Protein AF-A0A2T7P4Q5-F1 (afdb_monomer_lite)

InterPro domains:
  IPR000754 Small ribosomal subunit protein uS9 [PF00380] (289-338)
  IPR014721 Small ribosomal subunit protein uS5 domain 2-type fold, subgroup [G3DSA:3.30.230.10] (280-344)
  IPR020568 Ribosomal protein uS5 domain 2-type superfamily [SSF54211] (289-338)

Secondary structure (DSSP, 8-state):
---------EEEEEETTEEEEEEEEE--------------------PPP-PPPP-------------S-----HHHHHHHHHHHHHHHHHHHHHHHHHHHHHHHHHHTT--TT-TTHHHHHHHHHHHHS----SSGGGS-----HHHHSPP-PPPSB-TT--BSSGGGGGS-HHHHHHHHHHHHHHHHHHHHHHHHHHHT-HHHHHT-----TTEEEPPHHHHHHHHTS---HHHHHHHHHHHHHHHHSTTGGGGHHHHHHTEEE----------PPPEE-TTS-EE--SGGGGTHHHHHHT-TTTSEEEEEEESS-HHHHHHHHHHHHHHHHGGGS-HHHH--

Radius of gyration: 32.08 Å; chains: 1; bounding box: 74×68×82 Å

Structure (mmCIF, N/CA/C/O backbone):
data_AF-A0A2T7P4Q5-F1
#
_entry.id   AF-A0A2T7P4Q5-F1
#
loop_
_atom_site.group_PDB
_atom_site.id
_atom_site.type_symbol
_atom_site.label_atom_id
_atom_site.label_alt_id
_atom_site.label_comp_id
_atom_site.label_asym_id
_atom_site.label_entity_id
_atom_site.label_seq_id
_atom_site.pdbx_PDB_ins_code
_atom_site.Cartn_x
_atom_site.Cartn_y
_atom_site.Cartn_z
_atom_site.occupancy
_atom_site.B_iso_or_equiv
_atom_site.auth_seq_id
_atom_site.auth_comp_id
_atom_site.auth_asym_id
_atom_site.auth_atom_id
_atom_site.pdbx_PDB_model_num
ATOM 1 N N . MET A 1 1 ? -2.979 -17.671 -21.899 1.00 39.06 1 MET A N 1
ATOM 2 C CA . MET A 1 1 ? -4.191 -17.510 -21.064 1.00 39.06 1 MET A CA 1
ATOM 3 C C . MET A 1 1 ? -4.359 -16.036 -20.696 1.00 39.06 1 MET A C 1
ATOM 5 O O . MET A 1 1 ? -3.891 -15.598 -19.660 1.00 39.06 1 MET A O 1
ATOM 9 N N . ARG A 1 2 ? -4.957 -15.267 -21.609 1.00 23.16 2 ARG A N 1
ATOM 10 C CA . ARG A 1 2 ? -5.771 -14.050 -21.429 1.00 23.16 2 ARG A CA 1
ATOM 11 C C . ARG A 1 2 ? -6.422 -13.822 -22.795 1.00 23.16 2 ARG A C 1
ATOM 13 O O . ARG A 1 2 ? -5.751 -13.953 -23.814 1.00 23.16 2 ARG A O 1
ATOM 20 N N . ARG A 1 3 ? -7.739 -13.613 -22.807 1.00 27.27 3 ARG A N 1
ATOM 21 C CA . ARG A 1 3 ? -8.567 -13.526 -24.016 1.00 27.27 3 ARG A CA 1
ATOM 22 C C . ARG A 1 3 ? -8.172 -12.285 -24.821 1.00 27.27 3 ARG A C 1
ATOM 24 O O . ARG A 1 3 ? -8.238 -11.170 -24.302 1.00 27.27 3 ARG A O 1
ATOM 31 N N . GLY A 1 4 ? -7.744 -12.490 -26.064 1.00 25.27 4 GLY A N 1
ATOM 32 C CA . GLY A 1 4 ? -7.688 -11.459 -27.093 1.00 25.27 4 GLY A CA 1
ATOM 33 C C . GLY A 1 4 ? -9.111 -11.052 -27.464 1.00 25.27 4 GLY A C 1
ATOM 34 O O . GLY A 1 4 ? -9.888 -11.909 -27.861 1.00 25.27 4 GLY A O 1
ATOM 35 N N . ASP A 1 5 ? -9.475 -9.784 -27.295 1.00 32.94 5 ASP A N 1
ATOM 36 C CA . ASP A 1 5 ? -10.618 -9.208 -27.981 1.00 32.94 5 ASP A CA 1
ATOM 37 C C . ASP A 1 5 ? -10.183 -9.183 -29.433 1.00 32.94 5 ASP A C 1
ATOM 39 O O . ASP A 1 5 ? -9.243 -8.469 -29.782 1.00 32.94 5 ASP A O 1
ATOM 43 N N . GLY A 1 6 ? -10.792 -10.044 -30.245 1.00 33.34 6 GLY A N 1
ATOM 44 C CA . GLY A 1 6 ? -10.726 -9.874 -31.683 1.00 33.34 6 GLY A CA 1
ATOM 45 C C . GLY A 1 6 ? -11.261 -8.482 -31.975 1.00 33.34 6 GLY A C 1
ATOM 46 O O . GLY A 1 6 ? -12.405 -8.182 -31.623 1.00 33.34 6 GLY A O 1
ATOM 47 N N . ASN A 1 7 ? -10.415 -7.626 -32.542 1.00 34.47 7 ASN A N 1
ATOM 48 C CA . ASN A 1 7 ? -10.853 -6.361 -33.104 1.00 34.47 7 ASN A CA 1
ATOM 49 C C . ASN A 1 7 ? -11.789 -6.689 -34.271 1.00 34.47 7 ASN A C 1
ATOM 51 O O . ASN A 1 7 ? -11.351 -6.918 -35.394 1.00 34.47 7 ASN A O 1
ATOM 55 N N . SER A 1 8 ? -13.084 -6.751 -33.975 1.00 40.69 8 SER A N 1
ATOM 56 C CA . SER A 1 8 ? -14.154 -6.642 -34.954 1.00 40.69 8 SER A CA 1
ATOM 57 C C . SER A 1 8 ? -14.299 -5.159 -35.269 1.00 40.69 8 SER A C 1
ATOM 59 O O . SER A 1 8 ? -14.919 -4.412 -34.510 1.00 40.69 8 SER A O 1
ATOM 61 N N . VAL A 1 9 ? -13.676 -4.708 -36.351 1.00 36.12 9 VAL A N 1
ATOM 62 C CA . VAL A 1 9 ? -13.899 -3.353 -36.853 1.00 36.12 9 VAL A CA 1
ATOM 63 C C . VAL A 1 9 ? -15.216 -3.386 -37.625 1.00 36.12 9 VAL A C 1
ATOM 65 O O . VAL A 1 9 ? -15.279 -3.928 -38.723 1.00 36.12 9 VAL A O 1
ATOM 68 N N . CYS A 1 10 ? -16.281 -2.864 -37.016 1.00 36.47 10 CYS A N 1
ATOM 69 C CA . CYS A 1 10 ? -17.564 -2.645 -37.685 1.00 36.47 10 CYS A CA 1
ATOM 70 C C . CYS A 1 10 ? -17.619 -1.169 -38.080 1.00 36.47 10 CYS A C 1
ATOM 72 O O . CYS A 1 10 ? -17.560 -0.298 -37.211 1.00 36.47 10 CYS A O 1
ATOM 74 N N . THR A 1 11 ? -17.684 -0.877 -39.378 1.00 38.06 11 THR A N 1
ATOM 75 C CA . THR A 1 11 ? -17.845 0.498 -39.874 1.00 38.06 11 THR A CA 1
ATOM 76 C C . THR A 1 11 ? -19.241 0.679 -40.445 1.00 38.06 11 THR A C 1
ATOM 78 O O . THR A 1 11 ? -19.827 -0.241 -41.009 1.00 38.06 11 THR A O 1
ATOM 81 N N . ARG A 1 12 ? -19.790 1.879 -40.252 1.00 36.91 12 ARG A N 1
ATOM 82 C CA . ARG A 1 12 ? -21.095 2.282 -40.767 1.00 36.91 12 ARG A CA 1
ATOM 83 C C . ARG A 1 12 ? -20.896 2.826 -42.181 1.00 36.91 12 ARG A C 1
ATOM 85 O O . ARG A 1 12 ? -20.337 3.911 -42.318 1.00 36.91 12 ARG A O 1
ATOM 92 N N . SER A 1 13 ? -21.354 2.109 -43.204 1.00 32.75 13 SER A N 1
ATOM 93 C CA . SER A 1 13 ? -21.530 2.703 -44.533 1.00 32.75 13 SER A CA 1
ATOM 94 C C . SER A 1 13 ? -22.962 3.220 -44.645 1.00 32.75 13 SER A C 1
ATOM 96 O O . SER A 1 13 ? -23.909 2.481 -44.379 1.00 32.75 13 SER A O 1
ATOM 98 N N . VAL A 1 14 ? -23.122 4.506 -44.960 1.00 37.22 14 VAL A N 1
ATOM 99 C CA . VAL A 1 14 ? -24.430 5.134 -45.182 1.00 37.22 14 VAL A CA 1
ATOM 100 C C . VAL A 1 14 ? -24.505 5.516 -46.651 1.00 37.22 14 VAL A C 1
ATOM 102 O O . VAL A 1 14 ? -24.151 6.633 -47.010 1.00 37.22 14 VAL A O 1
ATOM 105 N N . ASP A 1 15 ? -24.970 4.588 -47.482 1.00 28.56 15 ASP A N 1
ATOM 106 C CA . ASP A 1 15 ? -25.472 4.919 -48.813 1.00 28.56 15 ASP A CA 1
ATOM 107 C C . ASP A 1 15 ? -27.004 4.945 -48.787 1.00 28.56 15 ASP A C 1
ATOM 109 O O . ASP A 1 15 ? -27.664 4.227 -48.032 1.00 28.56 15 ASP A O 1
ATOM 113 N N . ALA A 1 16 ? -27.561 5.882 -49.549 1.00 37.19 16 ALA A N 1
ATOM 114 C CA . ALA A 1 16 ? -28.919 6.387 -49.413 1.00 37.19 16 ALA A CA 1
ATOM 115 C C . ALA A 1 16 ? -29.996 5.284 -49.322 1.00 37.19 16 ALA A C 1
ATOM 117 O O . ALA A 1 16 ? -30.274 4.570 -50.282 1.00 37.19 16 ALA A O 1
ATOM 118 N N . GLY A 1 17 ? -30.663 5.220 -48.164 1.00 39.25 17 GLY A N 1
ATOM 119 C CA . GLY A 1 17 ? -31.951 4.544 -47.983 1.00 39.25 17 GLY A CA 1
ATOM 120 C C . GLY A 1 17 ? -31.940 3.177 -47.292 1.00 39.25 17 GLY A C 1
ATOM 121 O O . GLY A 1 17 ? -33.024 2.703 -46.963 1.00 39.25 17 GLY A O 1
ATOM 122 N N . LYS A 1 18 ? -30.782 2.556 -47.019 1.00 39.09 18 LYS A N 1
ATOM 123 C CA . LYS A 1 18 ? -30.692 1.287 -46.262 1.00 39.09 18 LYS A CA 1
ATOM 124 C C . LYS A 1 18 ? -29.441 1.248 -45.379 1.00 39.09 18 LYS A C 1
ATOM 126 O O . LYS A 1 18 ? -28.357 1.605 -45.824 1.00 39.09 18 LYS A O 1
ATOM 131 N N . GLN A 1 19 ? -29.593 0.849 -44.114 1.00 39.88 19 GLN A N 1
ATOM 132 C CA . GLN A 1 19 ? -28.484 0.756 -43.156 1.00 39.88 19 GLN A CA 1
ATOM 133 C C . GLN A 1 19 ? -27.855 -0.644 -43.247 1.00 39.88 19 GLN A C 1
ATOM 135 O O . GLN A 1 19 ? -28.456 -1.612 -42.794 1.00 39.88 19 GLN A O 1
ATOM 140 N N . GLY A 1 20 ? -26.671 -0.757 -43.855 1.00 37.97 20 GLY A N 1
ATOM 141 C CA . GLY A 1 20 ? -25.937 -2.024 -43.969 1.00 37.97 20 GLY A CA 1
ATOM 142 C C . GLY A 1 20 ? -24.960 -2.249 -42.810 1.00 37.97 20 GLY A C 1
ATOM 143 O O . GLY A 1 20 ? -24.287 -1.312 -42.369 1.00 37.97 20 GLY A O 1
ATOM 144 N N . LEU A 1 21 ? -24.863 -3.492 -42.331 1.00 46.09 21 LEU A N 1
ATOM 145 C CA . LEU A 1 21 ? -23.903 -3.939 -41.319 1.00 46.09 21 LEU A CA 1
ATOM 146 C C . LEU A 1 21 ? -22.820 -4.801 -41.980 1.00 46.09 21 LEU A C 1
ATOM 148 O O . LEU A 1 21 ? -23.082 -5.928 -42.391 1.00 46.09 21 LEU A O 1
ATOM 152 N N . VAL A 1 22 ? -21.592 -4.280 -42.049 1.00 45.53 22 VAL A N 1
ATOM 153 C CA . VAL A 1 22 ? -20.424 -5.023 -42.547 1.00 45.53 22 VAL A CA 1
ATOM 154 C C . VAL A 1 22 ? -19.532 -5.399 -41.365 1.00 45.53 22 VAL A C 1
ATOM 156 O O . VAL A 1 22 ? -18.970 -4.534 -40.686 1.00 45.53 22 VAL A O 1
ATOM 159 N N . CYS A 1 23 ? -19.392 -6.700 -41.118 1.00 42.91 23 CYS A N 1
ATOM 160 C CA . CYS A 1 23 ? -18.597 -7.260 -40.031 1.00 42.91 23 CYS A CA 1
ATOM 161 C C . CYS A 1 23 ? -17.486 -8.159 -40.597 1.00 42.91 23 CYS A C 1
ATOM 163 O O . CYS A 1 23 ? -17.744 -9.247 -41.106 1.00 42.91 23 CYS A O 1
ATOM 165 N N . THR A 1 24 ? -16.223 -7.741 -40.471 1.00 41.88 24 THR A N 1
ATOM 166 C CA . THR A 1 24 ? -15.065 -8.598 -40.795 1.00 41.88 24 THR A CA 1
ATOM 167 C C . THR A 1 24 ? -14.519 -9.223 -39.514 1.00 41.88 24 THR A C 1
ATOM 169 O O . THR A 1 24 ? -14.162 -8.504 -38.577 1.00 41.88 24 THR A O 1
ATOM 172 N N . VAL A 1 25 ? -14.472 -10.558 -39.449 1.00 42.25 25 VAL A N 1
ATOM 173 C CA . VAL A 1 25 ? -14.049 -11.305 -38.255 1.00 42.25 25 VAL A CA 1
ATOM 174 C C . VAL A 1 25 ? -12.879 -12.233 -38.598 1.00 42.25 25 VAL A C 1
ATOM 176 O O . VAL A 1 25 ? -13.017 -13.228 -39.310 1.00 42.25 25 VAL A O 1
ATOM 179 N N . HIS A 1 26 ? -11.702 -11.928 -38.049 1.00 35.75 26 HIS A N 1
ATOM 180 C CA . HIS A 1 26 ? -10.520 -12.786 -38.145 1.00 35.75 26 HIS A CA 1
ATOM 181 C C . HIS A 1 26 ? -10.446 -13.721 -36.933 1.00 35.75 26 HIS A C 1
ATOM 183 O O . HIS A 1 26 ? -10.306 -13.254 -35.800 1.00 35.75 26 HIS A O 1
ATOM 189 N N . THR A 1 27 ? -10.515 -15.041 -37.147 1.00 33.72 27 THR A N 1
ATOM 190 C CA . THR A 1 27 ? -10.309 -16.016 -36.063 1.00 33.72 27 THR A CA 1
ATOM 191 C C . THR A 1 27 ? -8.839 -16.440 -36.023 1.00 33.72 27 THR A C 1
ATOM 193 O O . THR A 1 27 ? -8.389 -17.342 -36.721 1.00 33.72 27 THR A O 1
ATOM 196 N N . GLY A 1 28 ? -8.042 -15.712 -35.238 1.00 31.59 28 GLY A N 1
ATOM 197 C CA . GLY A 1 28 ? -6.618 -15.986 -35.054 1.00 31.59 28 GLY A CA 1
ATOM 198 C C . GLY A 1 28 ? -6.349 -16.911 -33.867 1.00 31.59 28 GLY A C 1
ATOM 199 O O . GLY A 1 28 ? -6.776 -16.642 -32.744 1.00 31.59 28 GLY A O 1
ATOM 200 N N . SER A 1 29 ? -5.581 -17.973 -34.100 1.00 30.20 29 SER A N 1
ATOM 201 C CA . SER A 1 29 ? -4.875 -18.728 -33.066 1.00 30.20 29 SER A CA 1
ATOM 202 C C . SER A 1 29 ? -3.455 -18.174 -32.913 1.00 30.20 29 SER A C 1
ATOM 204 O O . SER A 1 29 ? -2.610 -18.471 -33.750 1.00 30.20 29 SER A O 1
ATOM 206 N N . SER A 1 30 ? -3.200 -17.361 -31.883 1.00 26.41 30 SER A N 1
ATOM 207 C CA . SER A 1 30 ? -1.933 -17.244 -31.125 1.00 26.41 30 SER A CA 1
ATOM 208 C C . SER A 1 30 ? -1.883 -15.920 -30.342 1.00 26.41 30 SER A C 1
ATOM 210 O O . SER A 1 30 ? -2.605 -14.971 -30.628 1.00 26.41 30 SER A O 1
ATOM 212 N N . LEU A 1 31 ? -1.068 -15.936 -29.291 1.00 28.47 31 LEU A N 1
ATOM 213 C CA . LEU A 1 31 ? -0.923 -14.987 -28.192 1.00 28.47 31 LEU A CA 1
ATOM 214 C C . LEU A 1 31 ? -0.303 -13.641 -28.601 1.00 28.47 31 LEU A C 1
ATOM 216 O O . LEU A 1 31 ? 0.709 -13.622 -29.286 1.00 28.47 31 LEU A O 1
ATOM 220 N N . ASP A 1 32 ? -0.896 -12.547 -28.113 1.00 27.94 32 ASP A N 1
ATOM 221 C CA . ASP A 1 32 ? -0.285 -11.478 -27.297 1.00 27.94 32 ASP A CA 1
ATOM 222 C C . ASP A 1 32 ? -1.037 -10.148 -27.486 1.00 27.94 32 ASP A C 1
ATOM 224 O O . ASP A 1 32 ? -1.353 -9.723 -28.592 1.00 27.94 32 ASP A O 1
ATOM 228 N N . LYS A 1 33 ? -1.386 -9.509 -26.362 1.00 29.84 33 LYS A N 1
ATOM 229 C CA . LYS A 1 33 ? -2.128 -8.242 -26.280 1.00 29.84 33 LYS A CA 1
ATOM 230 C C . LYS A 1 33 ? -1.278 -7.199 -25.562 1.00 29.84 33 LYS A C 1
ATOM 232 O O . LYS A 1 33 ? -0.850 -7.443 -24.434 1.00 29.84 33 LYS A O 1
ATOM 237 N N . THR A 1 34 ? -1.230 -5.992 -26.112 1.00 26.92 34 THR A N 1
ATOM 238 C CA . THR A 1 34 ? -1.078 -4.743 -25.358 1.00 26.92 34 THR A CA 1
ATOM 239 C C . THR A 1 34 ? -2.157 -3.771 -25.844 1.00 26.92 34 THR A C 1
ATOM 241 O O . THR A 1 34 ? -2.177 -3.391 -27.006 1.00 26.92 34 THR A O 1
ATOM 244 N N . ASN A 1 35 ? -3.090 -3.407 -24.955 1.00 29.34 35 ASN A N 1
ATOM 245 C CA . ASN A 1 35 ? -4.021 -2.294 -25.155 1.00 29.34 35 ASN A CA 1
ATOM 246 C C . ASN A 1 35 ? -3.618 -1.170 -24.203 1.00 29.34 35 ASN A C 1
ATOM 248 O O . ASN A 1 35 ? -3.410 -1.399 -23.009 1.00 29.34 35 ASN A O 1
ATOM 252 N N . SER A 1 36 ? -3.533 0.034 -24.753 1.00 26.27 36 SER A N 1
ATOM 253 C CA . SER A 1 36 ? -3.353 1.288 -24.041 1.00 26.27 36 SER A CA 1
ATOM 254 C C . SER A 1 36 ? -4.448 2.246 -24.487 1.00 26.27 36 SER A C 1
ATOM 256 O O . SER A 1 36 ? -4.374 2.723 -25.608 1.00 26.27 36 SER A O 1
ATOM 258 N N . ASP A 1 37 ? -5.378 2.568 -23.595 1.00 27.94 37 ASP A N 1
ATOM 259 C CA . ASP A 1 37 ? -6.187 3.791 -23.635 1.00 27.94 37 ASP A CA 1
ATOM 260 C C . ASP A 1 37 ? -6.195 4.315 -22.187 1.00 27.94 37 ASP A C 1
ATOM 262 O O . ASP A 1 37 ? -6.426 3.560 -21.246 1.00 27.94 37 ASP A O 1
ATOM 266 N N . LEU A 1 38 ? -5.658 5.496 -21.871 1.00 29.86 38 LEU A N 1
ATOM 267 C CA . LEU A 1 38 ? -6.228 6.819 -22.141 1.00 29.86 38 LEU A CA 1
ATOM 268 C C . LEU A 1 38 ? -7.696 6.915 -21.695 1.00 29.86 38 LEU A C 1
ATOM 270 O O . LEU A 1 38 ? -8.609 6.835 -22.501 1.00 29.86 38 LEU A O 1
ATOM 274 N N . ASN A 1 39 ? -7.924 7.195 -20.410 1.00 29.28 39 ASN A N 1
ATOM 275 C CA . ASN A 1 39 ? -8.291 8.561 -20.043 1.00 29.28 39 ASN A CA 1
ATOM 276 C C . ASN A 1 39 ? -8.159 8.847 -18.548 1.00 29.28 39 ASN A C 1
ATOM 278 O O . ASN A 1 39 ? -8.320 7.999 -17.678 1.00 29.28 39 ASN A O 1
ATOM 282 N N . THR A 1 40 ? -7.750 10.085 -18.309 1.00 27.78 40 THR A N 1
ATOM 283 C CA . THR A 1 40 ? -7.322 10.675 -17.051 1.00 27.78 40 THR A CA 1
ATOM 284 C C . THR A 1 40 ? -8.377 11.695 -16.650 1.00 27.78 40 THR A C 1
ATOM 286 O O . THR A 1 40 ? -8.519 12.704 -17.332 1.00 27.78 40 THR A O 1
ATOM 289 N N . THR A 1 41 ? -9.056 11.480 -15.526 1.00 26.31 41 THR A N 1
ATOM 290 C CA . THR A 1 41 ? -9.778 12.544 -14.818 1.00 26.31 41 THR A CA 1
ATOM 291 C C . THR A 1 41 ? -9.041 12.776 -13.507 1.00 26.31 41 THR A C 1
ATOM 293 O O . THR A 1 41 ? -9.127 11.986 -12.571 1.00 26.31 41 THR A O 1
ATOM 296 N N . LYS A 1 42 ? -8.216 13.826 -13.491 1.00 30.91 42 LYS A N 1
ATOM 297 C CA . LYS A 1 42 ? -7.489 14.312 -12.315 1.00 30.91 42 LYS A CA 1
ATOM 298 C C . LYS A 1 42 ? -8.407 15.262 -11.550 1.00 30.91 42 LYS A C 1
ATOM 300 O O . LYS A 1 42 ? -8.693 16.345 -12.046 1.00 30.91 42 LYS A O 1
ATOM 305 N N . GLN A 1 43 ? -8.808 14.881 -10.342 1.00 27.00 43 GLN A N 1
ATOM 306 C CA . GLN A 1 43 ? -9.041 15.844 -9.270 1.00 27.00 43 GLN A CA 1
ATOM 307 C C . GLN A 1 43 ? -7.792 15.833 -8.392 1.00 27.00 43 GLN A C 1
ATOM 309 O O . GLN A 1 43 ? -7.407 14.814 -7.823 1.00 27.00 43 GLN A O 1
ATOM 314 N N . SER A 1 44 ? -7.096 16.962 -8.405 1.00 28.00 44 SER A N 1
ATOM 315 C CA . SER A 1 44 ? -5.884 17.238 -7.652 1.00 28.00 44 SER A CA 1
ATOM 316 C C . SER A 1 44 ? -6.256 17.872 -6.317 1.00 28.00 44 SER A C 1
ATOM 318 O O . SER A 1 44 ? -6.625 19.041 -6.295 1.00 28.00 44 SER A O 1
ATOM 320 N N . ASN A 1 45 ? -6.105 17.127 -5.224 1.00 26.91 45 ASN A N 1
ATOM 321 C CA . ASN A 1 45 ? -5.981 17.693 -3.884 1.00 26.91 45 ASN A CA 1
ATOM 322 C C . ASN A 1 45 ? -4.563 17.394 -3.392 1.00 26.91 45 ASN A C 1
ATOM 324 O O . ASN A 1 45 ? -4.249 16.285 -2.962 1.00 26.91 45 ASN A O 1
ATOM 328 N N . THR A 1 46 ? -3.682 18.377 -3.544 1.00 28.05 46 THR A N 1
ATOM 329 C CA . THR A 1 46 ? -2.345 18.416 -2.947 1.00 28.05 46 THR A CA 1
ATOM 330 C C . THR A 1 46 ? -2.488 18.913 -1.513 1.00 28.05 46 THR A C 1
ATOM 332 O O . THR A 1 46 ? -2.805 20.079 -1.306 1.00 28.05 46 THR A O 1
ATOM 335 N N . ALA A 1 47 ? -2.269 18.033 -0.537 1.00 25.59 47 ALA A N 1
ATOM 336 C CA . ALA A 1 47 ? -1.997 18.424 0.841 1.00 25.59 47 ALA A CA 1
ATOM 337 C C . ALA A 1 47 ? -0.477 18.406 1.047 1.00 25.59 47 ALA A C 1
ATOM 339 O O . ALA A 1 47 ? 0.184 17.385 0.839 1.00 25.59 47 ALA A O 1
ATOM 340 N N . GLU A 1 48 ? 0.060 19.572 1.384 1.00 29.03 48 GLU A N 1
ATOM 341 C CA . GLU A 1 48 ? 1.457 19.826 1.720 1.00 29.03 48 GLU A CA 1
ATOM 342 C C . GLU A 1 48 ? 1.853 19.086 3.011 1.00 29.03 48 GLU A C 1
ATOM 344 O O . GLU A 1 48 ? 1.061 19.037 3.956 1.00 29.03 48 GLU A O 1
ATOM 349 N N . PRO A 1 49 ? 3.073 18.534 3.125 1.00 30.22 49 PRO A N 1
ATOM 350 C CA . PRO A 1 49 ? 3.616 18.151 4.416 1.00 30.22 49 PRO A CA 1
ATOM 351 C C . PRO A 1 49 ? 4.132 19.399 5.138 1.00 30.22 49 PRO A C 1
ATOM 353 O O . PRO A 1 49 ? 5.000 20.113 4.636 1.00 30.22 49 PRO A O 1
ATOM 356 N N . ASN A 1 50 ? 3.583 19.609 6.332 1.00 29.52 50 ASN A N 1
ATOM 357 C CA . ASN A 1 50 ? 3.917 20.646 7.300 1.00 29.52 50 ASN A CA 1
ATOM 358 C C . ASN A 1 50 ? 5.416 20.972 7.373 1.00 29.52 50 ASN A C 1
ATOM 360 O O . ASN A 1 50 ? 6.238 20.147 7.780 1.00 29.52 50 ASN A O 1
ATOM 364 N N . GLN A 1 51 ? 5.729 22.226 7.055 1.00 28.27 51 GLN A N 1
ATOM 365 C CA 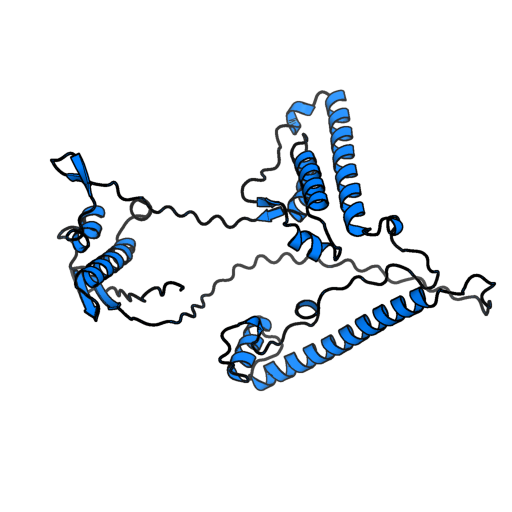. GLN A 1 51 ? 6.958 22.896 7.451 1.00 28.27 51 GLN A CA 1
ATOM 366 C C . GLN A 1 51 ? 6.930 23.099 8.971 1.00 28.27 51 GLN A C 1
ATOM 368 O O . GLN A 1 51 ? 5.995 23.691 9.511 1.00 28.27 51 GLN A O 1
ATOM 373 N N . VAL A 1 52 ? 7.954 22.612 9.668 1.00 32.44 52 VAL A N 1
ATOM 374 C CA . VAL A 1 52 ? 8.243 23.056 11.036 1.00 32.44 52 VAL A CA 1
ATOM 375 C C . VAL A 1 52 ? 9.068 24.343 10.909 1.00 32.44 52 VAL A C 1
ATOM 377 O O . VAL A 1 52 ? 10.040 24.337 10.154 1.00 32.44 52 VAL A O 1
ATOM 380 N N . PRO A 1 53 ? 8.684 25.451 11.565 1.00 30.73 53 PRO A N 1
ATOM 381 C CA . PRO A 1 53 ? 9.312 26.745 11.339 1.00 30.73 53 PRO A CA 1
ATOM 382 C C . PRO A 1 53 ? 10.716 26.829 11.948 1.00 30.73 53 PRO A C 1
ATOM 384 O O . PRO A 1 53 ? 10.931 26.494 13.115 1.00 30.73 53 PRO A O 1
ATOM 387 N N . ASP A 1 54 ? 11.642 27.366 11.156 1.00 28.11 54 ASP A N 1
ATOM 388 C CA . ASP A 1 54 ? 12.898 27.940 11.624 1.00 28.11 54 ASP A CA 1
ATOM 389 C C . ASP A 1 54 ? 12.610 29.168 12.495 1.00 28.11 54 ASP A C 1
ATOM 391 O O . ASP A 1 54 ? 11.975 30.126 12.050 1.00 28.11 54 ASP A O 1
ATOM 395 N N . ASN A 1 55 ? 13.091 29.137 13.738 1.00 32.78 55 ASN A N 1
ATOM 396 C CA . ASN A 1 55 ? 13.974 30.150 14.327 1.00 32.78 55 ASN A CA 1
ATOM 397 C C . ASN A 1 55 ? 13.968 30.032 15.854 1.00 32.78 55 ASN A C 1
ATOM 399 O O . ASN A 1 55 ? 12.939 30.213 16.496 1.00 32.78 55 ASN A O 1
ATOM 403 N N . LEU A 1 56 ? 15.151 29.804 16.426 1.00 30.41 56 LEU A N 1
ATOM 404 C CA . LEU A 1 56 ? 15.768 30.688 17.422 1.00 30.41 56 LEU A CA 1
ATOM 405 C C . LEU A 1 56 ? 17.155 30.129 17.759 1.00 30.41 56 LEU A C 1
ATOM 407 O O . LEU A 1 56 ? 17.333 29.263 18.613 1.00 30.41 56 LEU A O 1
ATOM 411 N N . ILE A 1 57 ? 18.154 30.653 17.051 1.00 33.66 57 ILE A N 1
ATOM 412 C CA . ILE A 1 57 ? 19.547 30.599 17.478 1.00 33.66 57 ILE A CA 1
ATOM 413 C C . ILE A 1 57 ? 19.702 31.633 18.594 1.00 33.66 57 ILE A C 1
ATOM 415 O O . ILE A 1 57 ? 19.579 32.833 18.358 1.00 33.66 57 ILE A O 1
ATOM 419 N N . SER A 1 58 ? 20.035 31.171 19.794 1.00 29.30 58 SER A N 1
ATOM 420 C CA . SER A 1 58 ? 20.733 31.983 20.789 1.00 29.30 58 SER A CA 1
ATOM 421 C C . SER A 1 58 ? 21.992 31.239 21.217 1.00 29.30 58 SER A C 1
ATOM 423 O O . SER A 1 58 ? 21.935 30.184 21.849 1.00 29.30 58 SER A O 1
ATOM 425 N N . ASN A 1 59 ? 23.132 31.799 20.825 1.00 35.72 59 ASN A N 1
ATOM 426 C CA . ASN A 1 59 ? 24.468 31.345 21.180 1.00 35.72 59 ASN A CA 1
ATOM 427 C C . ASN A 1 59 ? 24.716 31.516 22.684 1.00 35.72 59 ASN A C 1
ATOM 429 O O . ASN A 1 59 ? 24.507 32.611 23.196 1.00 35.72 59 ASN A O 1
ATOM 433 N N . ALA A 1 60 ? 25.233 30.472 23.342 1.00 29.20 60 ALA A N 1
ATOM 434 C CA . ALA A 1 60 ? 26.360 30.507 24.289 1.00 29.20 60 ALA A CA 1
ATOM 435 C C . ALA A 1 60 ? 26.332 29.286 25.226 1.00 29.20 60 ALA A C 1
ATOM 437 O O . ALA A 1 60 ? 25.496 29.201 26.114 1.00 29.20 60 ALA A O 1
ATOM 438 N N . SER A 1 61 ? 27.312 28.390 25.102 1.00 34.12 61 SER A N 1
ATOM 439 C CA . SER A 1 61 ? 28.271 28.154 26.190 1.00 34.12 61 SER A CA 1
ATOM 440 C C . SER A 1 61 ? 29.323 27.139 25.755 1.00 34.12 61 SER A C 1
ATOM 442 O O . SER A 1 61 ? 29.014 26.036 25.308 1.00 34.12 61 SER A O 1
ATOM 444 N N . LEU A 1 62 ? 30.569 27.563 25.912 1.00 35.75 62 LEU A N 1
ATOM 445 C CA . LEU A 1 62 ? 31.795 26.809 25.731 1.00 35.75 62 LEU A CA 1
ATOM 446 C C . LEU A 1 62 ? 31.809 25.484 26.508 1.00 35.75 62 LEU A C 1
ATOM 448 O O . LEU A 1 62 ? 31.405 25.423 27.666 1.00 35.75 62 LEU A O 1
ATOM 452 N N . GLY A 1 63 ? 32.373 24.463 25.859 1.00 45.34 63 GLY A N 1
ATOM 453 C CA . GLY A 1 63 ? 33.176 23.400 26.464 1.00 45.34 63 GLY A CA 1
ATOM 454 C C . GLY A 1 63 ? 32.689 22.814 27.789 1.00 45.34 63 GLY A C 1
ATOM 455 O O . GLY A 1 63 ? 33.224 23.137 28.846 1.00 45.34 63 GLY A O 1
ATOM 456 N N . LYS A 1 64 ? 31.791 21.828 27.720 1.00 39.22 64 LYS A N 1
ATOM 457 C CA . LYS A 1 64 ? 31.675 20.804 28.765 1.00 39.22 64 LYS A CA 1
ATOM 458 C C . LYS A 1 64 ? 31.943 19.432 28.164 1.00 39.22 64 LYS A C 1
ATOM 460 O O . LYS A 1 64 ? 31.164 18.925 27.366 1.00 39.22 64 LYS A O 1
ATOM 465 N N . GLN A 1 65 ? 33.070 18.849 28.567 1.00 36.81 65 GLN A N 1
ATOM 466 C CA . GLN A 1 65 ? 33.365 17.432 28.378 1.00 36.81 65 GLN A CA 1
ATOM 467 C C . GLN A 1 65 ? 32.231 16.594 28.993 1.00 36.81 65 GLN A C 1
ATOM 469 O O . GLN A 1 65 ? 31.791 16.904 30.107 1.00 36.81 65 GLN A O 1
ATOM 474 N N . PRO A 1 66 ? 31.740 15.550 28.312 1.00 41.31 66 PRO A N 1
ATOM 475 C CA . PRO A 1 66 ? 30.591 14.802 28.791 1.00 41.31 66 PRO A CA 1
ATOM 476 C C . PRO A 1 66 ? 30.933 13.981 30.040 1.00 41.31 66 PRO A C 1
ATOM 478 O O . PRO A 1 66 ? 31.758 13.067 30.032 1.00 41.31 66 PRO A O 1
ATOM 481 N N . THR A 1 67 ? 30.262 14.296 31.145 1.00 46.78 67 THR A N 1
ATOM 482 C CA . THR A 1 67 ? 30.376 13.594 32.425 1.00 46.78 67 THR A CA 1
ATOM 483 C C . THR A 1 67 ? 29.708 12.223 32.345 1.00 46.78 67 THR A C 1
ATOM 485 O O . THR A 1 67 ? 28.489 12.151 32.415 1.00 46.78 67 THR A O 1
ATOM 488 N N . LYS A 1 68 ? 30.493 11.142 32.210 1.00 51.38 68 LYS A N 1
ATOM 489 C CA . LYS A 1 68 ? 30.162 9.704 32.429 1.00 51.38 68 LYS A CA 1
ATOM 490 C C . LYS A 1 68 ? 28.893 9.102 31.768 1.00 51.38 68 LYS A C 1
ATOM 492 O O . LYS A 1 68 ? 28.733 7.889 31.830 1.00 51.38 68 LYS A O 1
ATOM 497 N N . ALA A 1 69 ? 28.053 9.876 31.083 1.00 54.19 69 ALA A N 1
ATOM 498 C CA . ALA A 1 69 ? 26.748 9.469 30.549 1.00 54.19 69 ALA A CA 1
ATOM 499 C C . ALA A 1 69 ? 26.759 9.048 29.063 1.00 54.19 69 ALA A C 1
ATOM 501 O O . ALA A 1 69 ? 25.703 8.853 28.479 1.00 54.19 69 ALA A O 1
ATOM 502 N N . GLN A 1 70 ? 27.924 8.917 28.422 1.00 58.56 70 GLN A N 1
ATOM 503 C CA . GLN A 1 70 ? 28.010 8.805 26.957 1.00 58.56 70 GLN A CA 1
ATOM 504 C C . GLN A 1 70 ? 28.901 7.654 26.488 1.00 58.56 70 GLN A C 1
ATOM 506 O O . GLN A 1 70 ? 29.829 7.833 25.705 1.00 58.56 70 GLN A O 1
ATOM 511 N N . LYS A 1 71 ? 28.642 6.441 26.967 1.00 67.12 71 LYS A N 1
ATOM 512 C CA . LYS A 1 71 ? 29.122 5.245 26.267 1.00 67.12 71 LYS A CA 1
ATOM 513 C C . LYS A 1 71 ? 27.910 4.573 25.646 1.00 67.12 71 LYS A C 1
ATOM 515 O O . LYS A 1 71 ? 27.331 3.666 26.233 1.00 67.12 71 LYS A O 1
ATOM 520 N N . ILE A 1 72 ? 27.506 5.083 24.481 1.00 71.88 72 ILE A N 1
ATOM 521 C CA . ILE A 1 72 ? 26.525 4.424 23.615 1.00 71.88 72 ILE A CA 1
ATOM 522 C C . ILE A 1 72 ? 27.020 2.993 23.391 1.00 71.88 72 ILE A C 1
ATOM 524 O O . ILE A 1 72 ? 28.213 2.767 23.169 1.00 71.88 72 ILE A O 1
ATOM 528 N N . SER A 1 73 ? 26.128 2.008 23.494 1.00 83.50 73 SER A N 1
ATOM 529 C CA . SER A 1 73 ? 26.529 0.626 23.241 1.00 83.50 73 SER A CA 1
ATOM 530 C C . SER A 1 73 ? 27.041 0.491 21.802 1.00 83.50 73 SER A C 1
ATOM 532 O O . SER A 1 73 ? 26.505 1.101 20.877 1.00 83.50 73 SER A O 1
ATOM 534 N N . ARG A 1 74 ? 28.065 -0.340 21.577 1.00 88.12 74 ARG A N 1
ATOM 535 C CA . ARG A 1 74 ? 28.618 -0.567 20.228 1.00 88.12 74 ARG A CA 1
ATOM 536 C C . ARG A 1 74 ? 27.540 -1.006 19.224 1.00 88.12 74 ARG A C 1
ATOM 538 O O . ARG A 1 74 ? 27.595 -0.634 18.056 1.00 88.12 74 ARG A O 1
ATOM 545 N N . ALA A 1 75 ? 26.548 -1.769 19.688 1.00 87.12 75 ALA A N 1
ATOM 546 C CA . ALA A 1 75 ? 25.402 -2.189 18.884 1.00 87.12 75 ALA A CA 1
ATOM 547 C C . ALA A 1 75 ? 24.520 -1.001 18.462 1.00 87.12 75 ALA A C 1
ATOM 549 O O . ALA A 1 75 ? 24.115 -0.915 17.304 1.00 87.12 75 ALA A O 1
ATOM 550 N N . MET A 1 76 ? 24.271 -0.071 19.387 1.00 85.50 76 MET A N 1
ATOM 551 C CA . MET A 1 76 ? 23.480 1.136 19.155 1.00 85.50 76 MET A CA 1
ATOM 552 C C . MET A 1 76 ? 24.194 2.098 18.197 1.00 85.50 76 MET A C 1
ATOM 554 O O . MET A 1 76 ? 23.580 2.577 17.247 1.00 85.50 76 MET A O 1
ATOM 558 N N . GLN A 1 77 ? 25.507 2.281 18.350 1.00 88.06 77 GLN A N 1
ATOM 559 C CA . GLN A 1 77 ? 26.312 3.068 17.414 1.00 88.06 77 GLN A CA 1
ATOM 560 C C . GLN A 1 77 ? 26.286 2.475 15.994 1.00 88.06 77 GLN A C 1
ATOM 562 O O . GLN A 1 77 ? 25.990 3.187 15.037 1.00 88.06 77 GLN A O 1
ATOM 567 N N . ALA A 1 78 ? 26.501 1.162 15.854 1.00 90.94 78 ALA A N 1
ATOM 568 C CA . ALA A 1 78 ? 26.464 0.493 14.552 1.00 90.94 78 ALA A CA 1
ATOM 569 C C . ALA A 1 78 ? 25.081 0.578 13.880 1.00 90.94 78 ALA A C 1
ATOM 571 O O . ALA A 1 78 ? 24.980 0.597 12.655 1.00 90.94 78 ALA A O 1
ATOM 572 N N . TYR A 1 79 ? 23.996 0.611 14.658 1.00 90.06 79 TYR A N 1
ATOM 573 C CA . TYR A 1 79 ? 22.656 0.843 14.122 1.00 90.06 79 TYR A CA 1
ATOM 574 C C . TYR A 1 79 ? 22.509 2.266 13.559 1.00 90.06 79 TYR A C 1
ATOM 576 O O . TYR A 1 79 ? 22.055 2.421 12.427 1.00 90.06 79 TYR A O 1
ATOM 584 N N . MET A 1 80 ? 22.956 3.288 14.297 1.00 89.44 80 MET A N 1
ATOM 585 C CA . MET A 1 80 ? 22.902 4.685 13.844 1.00 89.44 80 MET A CA 1
ATOM 586 C C . MET A 1 80 ? 23.762 4.925 12.603 1.00 89.44 80 MET A C 1
ATOM 588 O O . MET A 1 80 ? 23.331 5.609 11.680 1.00 89.44 80 MET A O 1
ATOM 592 N N . GLU A 1 81 ? 24.963 4.347 12.561 1.00 91.31 81 GLU A N 1
ATOM 593 C CA . GLU A 1 81 ? 25.851 4.425 11.398 1.00 91.31 81 GLU A CA 1
ATOM 594 C C . GLU A 1 81 ? 25.202 3.798 10.160 1.00 91.31 81 GLU A C 1
ATOM 596 O O . GLU A 1 81 ? 25.227 4.398 9.089 1.00 91.31 81 GLU A O 1
ATOM 601 N N . ARG A 1 82 ? 24.538 2.641 10.300 1.00 91.94 82 ARG A N 1
ATOM 602 C CA . ARG A 1 82 ? 23.790 2.020 9.192 1.00 91.94 82 ARG A CA 1
ATOM 603 C C . ARG A 1 82 ? 22.603 2.861 8.731 1.00 91.94 82 ARG A C 1
ATOM 605 O O . ARG A 1 82 ? 22.335 2.893 7.532 1.00 91.94 82 ARG A O 1
ATOM 612 N N . ALA A 1 83 ? 21.885 3.501 9.655 1.00 91.12 83 ALA A N 1
ATOM 613 C CA . ALA A 1 83 ? 20.765 4.375 9.319 1.00 91.12 83 ALA A CA 1
ATOM 614 C C . ALA A 1 83 ? 21.245 5.602 8.529 1.00 91.12 83 ALA A C 1
ATOM 616 O O . ALA A 1 83 ? 20.742 5.851 7.437 1.00 91.12 83 ALA A O 1
ATOM 617 N N . LYS A 1 84 ? 22.292 6.282 9.015 1.00 91.31 84 LYS A N 1
ATOM 618 C CA . LYS A 1 84 ? 22.916 7.420 8.322 1.00 91.31 84 LYS A CA 1
ATOM 619 C C . LYS A 1 84 ? 23.462 7.034 6.951 1.00 91.31 84 LYS A C 1
ATOM 621 O O . LYS A 1 84 ? 23.116 7.665 5.965 1.00 91.31 84 LYS A O 1
ATOM 626 N N . ALA A 1 85 ? 24.222 5.942 6.867 1.00 93.44 85 ALA A N 1
ATOM 627 C CA . ALA A 1 85 ? 24.760 5.464 5.595 1.00 93.44 85 ALA A CA 1
ATOM 628 C C . ALA A 1 85 ? 23.652 5.140 4.578 1.00 93.44 85 ALA A C 1
ATOM 630 O O . ALA A 1 85 ? 23.819 5.364 3.383 1.00 93.44 85 ALA A O 1
ATOM 631 N N . HIS A 1 86 ? 22.508 4.620 5.037 1.00 91.88 86 HIS A N 1
ATOM 632 C CA . HIS A 1 86 ? 21.357 4.398 4.168 1.00 91.88 86 HIS A CA 1
ATOM 633 C C . HIS A 1 86 ? 20.727 5.716 3.704 1.00 91.88 86 HIS A C 1
ATOM 635 O O . HIS A 1 86 ? 20.395 5.837 2.532 1.00 91.88 86 HIS A O 1
ATOM 641 N N . GLU A 1 87 ? 20.559 6.697 4.590 1.00 92.31 87 GLU A N 1
ATOM 642 C CA . GLU A 1 87 ? 20.050 8.023 4.220 1.00 92.31 87 GLU A CA 1
ATOM 643 C C . GLU A 1 87 ? 20.964 8.731 3.221 1.00 92.31 87 GLU A C 1
ATOM 645 O O . GLU A 1 87 ? 20.473 9.286 2.242 1.00 92.31 87 GLU A O 1
ATOM 650 N N . ASP A 1 88 ? 22.277 8.678 3.432 1.00 94.81 88 ASP A N 1
ATOM 651 C CA . ASP A 1 88 ? 23.253 9.304 2.543 1.00 94.81 88 ASP A CA 1
ATOM 652 C C . ASP A 1 88 ? 23.265 8.620 1.176 1.00 94.81 88 ASP A C 1
ATOM 654 O O . ASP A 1 88 ? 23.134 9.301 0.161 1.00 94.81 88 ASP A O 1
ATOM 658 N N . LYS A 1 89 ? 23.233 7.281 1.140 1.00 94.88 89 LYS A N 1
ATOM 659 C CA . LYS A 1 89 ? 23.049 6.544 -0.114 1.00 94.88 89 LYS A CA 1
ATOM 660 C C . LYS A 1 89 ? 21.749 6.938 -0.822 1.00 94.88 89 LYS A C 1
ATOM 662 O O . LYS A 1 89 ? 21.738 7.126 -2.030 1.00 94.88 89 LYS A O 1
ATOM 667 N N . MET A 1 90 ? 20.640 7.074 -0.094 1.00 94.31 90 MET A N 1
ATOM 668 C CA . MET A 1 90 ? 19.373 7.483 -0.707 1.00 94.31 90 MET A CA 1
ATOM 669 C C . MET A 1 90 ? 19.458 8.889 -1.314 1.00 94.31 90 MET A C 1
ATOM 671 O O . MET A 1 90 ? 18.874 9.105 -2.370 1.00 94.31 90 MET A O 1
ATOM 675 N N . LYS A 1 91 ? 20.178 9.830 -0.689 1.00 95.75 91 LYS A N 1
ATOM 676 C CA . LYS A 1 91 ? 20.394 11.178 -1.246 1.00 95.75 91 LYS A CA 1
ATOM 677 C C . LYS A 1 91 ? 21.224 11.134 -2.528 1.00 95.75 91 LYS A C 1
ATOM 679 O O . LYS A 1 91 ? 20.858 11.798 -3.493 1.00 95.75 91 LYS A O 1
ATOM 684 N N . GLU A 1 92 ? 22.296 10.343 -2.542 1.00 96.31 92 GLU A N 1
ATOM 685 C CA . GLU A 1 92 ? 23.137 10.133 -3.729 1.00 96.31 92 GLU A CA 1
ATOM 686 C C . GLU A 1 92 ? 22.311 9.562 -4.892 1.00 96.31 92 GLU A C 1
ATOM 688 O O . GLU A 1 92 ? 22.262 10.151 -5.967 1.00 96.31 92 GLU A O 1
ATOM 693 N N . GLU A 1 93 ? 21.549 8.493 -4.647 1.00 95.94 93 GLU A N 1
ATOM 694 C CA . GLU A 1 93 ? 20.707 7.846 -5.665 1.00 95.94 93 GLU A CA 1
ATOM 695 C C . GLU A 1 93 ? 19.583 8.767 -6.178 1.00 95.94 93 GLU A C 1
ATOM 697 O O . GLU A 1 93 ? 19.146 8.649 -7.324 1.00 95.94 93 GLU A O 1
ATOM 702 N N . ILE A 1 94 ? 19.084 9.691 -5.346 1.00 96.62 94 ILE A N 1
ATOM 703 C CA . ILE A 1 94 ? 18.105 10.703 -5.773 1.00 96.62 94 ILE A CA 1
ATOM 704 C C . ILE A 1 94 ? 18.762 11.704 -6.724 1.00 96.62 94 ILE A C 1
ATOM 706 O O . ILE A 1 94 ? 18.194 11.977 -7.782 1.00 96.62 94 ILE A O 1
ATOM 710 N N . ALA A 1 95 ? 19.952 12.205 -6.387 1.00 96.44 95 ALA A N 1
ATOM 711 C CA . ALA A 1 95 ? 20.692 13.122 -7.250 1.00 96.44 95 ALA A CA 1
ATOM 712 C C . ALA A 1 95 ? 21.024 12.471 -8.606 1.00 96.44 95 ALA A C 1
ATOM 714 O O . ALA A 1 95 ? 20.799 13.071 -9.661 1.00 96.44 95 ALA A O 1
ATOM 715 N N . ASP A 1 96 ? 21.457 11.209 -8.585 1.00 95.94 96 ASP A N 1
ATOM 716 C CA . ASP A 1 96 ? 21.730 10.429 -9.792 1.00 95.94 96 ASP A CA 1
ATOM 717 C C . ASP A 1 96 ? 20.460 10.181 -10.614 1.00 95.94 96 ASP A C 1
ATOM 719 O O . ASP A 1 96 ? 20.474 10.325 -11.838 1.00 95.94 96 ASP A O 1
ATOM 723 N N . TYR A 1 97 ? 19.332 9.867 -9.967 1.00 95.12 97 TYR A N 1
ATOM 724 C CA . TYR A 1 97 ? 18.043 9.719 -10.646 1.00 95.12 97 TYR A CA 1
ATOM 725 C C . TYR A 1 97 ? 17.585 11.027 -11.300 1.00 95.12 97 TYR A C 1
ATOM 727 O O . TYR A 1 97 ? 17.081 11.009 -12.426 1.00 95.12 97 TYR A O 1
ATOM 735 N N . GLU A 1 98 ? 17.748 12.168 -10.632 1.00 92.69 98 GLU A N 1
ATOM 736 C CA . GLU A 1 98 ? 17.393 13.472 -11.187 1.00 92.69 98 GLU A CA 1
ATOM 737 C C . GLU A 1 98 ? 18.228 13.783 -12.429 1.00 92.69 98 GLU A C 1
ATOM 739 O O . GLU A 1 98 ? 17.652 14.069 -13.487 1.00 92.69 98 GLU A O 1
ATOM 744 N N . LEU A 1 99 ? 19.549 13.611 -12.343 1.00 93.69 99 LEU A N 1
ATOM 745 C CA . LEU A 1 99 ? 20.469 13.771 -13.466 1.00 93.69 99 LEU A CA 1
ATOM 746 C C . LEU A 1 99 ? 20.135 12.810 -14.616 1.00 93.69 99 LEU A C 1
ATOM 748 O O . LEU A 1 99 ? 19.993 13.231 -15.767 1.00 93.69 99 LEU A O 1
ATOM 752 N N . ALA A 1 100 ? 19.936 11.527 -14.317 1.00 91.56 100 ALA A N 1
ATOM 753 C CA . ALA A 1 100 ? 19.583 10.515 -15.306 1.00 91.56 100 ALA A CA 1
ATOM 754 C C . ALA A 1 100 ? 18.233 10.816 -15.971 1.00 91.56 100 ALA A C 1
ATOM 756 O O . ALA A 1 100 ? 18.088 10.656 -17.183 1.00 91.56 100 ALA A O 1
ATOM 757 N N . SER A 1 101 ? 17.251 11.306 -15.209 1.00 91.06 101 SER A N 1
ATOM 758 C CA . SER A 1 101 ? 15.938 11.684 -15.739 1.00 91.06 101 SER A CA 1
ATOM 759 C C . SER A 1 101 ? 16.037 12.837 -16.735 1.00 91.06 101 SER A C 1
ATOM 761 O O . SER A 1 101 ? 15.335 12.851 -17.746 1.00 91.06 101 SER A O 1
ATOM 763 N N . VAL A 1 102 ? 16.931 13.789 -16.466 1.00 89.25 102 VAL A N 1
ATOM 764 C CA . VAL A 1 102 ? 17.233 14.904 -17.357 1.00 89.25 102 VAL A CA 1
ATOM 765 C C . VAL A 1 102 ? 17.890 14.398 -18.636 1.00 89.25 102 VAL A C 1
ATOM 767 O O . VAL A 1 102 ? 17.412 14.712 -19.726 1.00 89.25 102 VAL A O 1
ATOM 770 N N . ILE A 1 103 ? 18.944 13.589 -18.514 1.00 89.81 103 ILE A N 1
ATOM 771 C CA . ILE A 1 103 ? 19.685 13.043 -19.658 1.00 89.81 103 ILE A CA 1
ATOM 772 C C . ILE A 1 103 ? 18.757 12.222 -20.554 1.00 89.81 103 ILE A C 1
ATOM 774 O O . ILE A 1 103 ? 18.732 12.423 -21.766 1.00 89.81 103 ILE A O 1
ATOM 778 N N . LEU A 1 104 ? 17.945 11.345 -19.963 1.00 91.25 104 LEU A N 1
ATOM 779 C CA . LEU A 1 104 ? 17.023 10.485 -20.697 1.00 91.25 104 LEU A CA 1
ATOM 780 C C . LEU A 1 104 ? 16.007 11.292 -21.516 1.00 91.25 104 LEU A C 1
ATOM 782 O O . LEU A 1 104 ? 15.743 10.960 -22.670 1.00 91.25 104 LEU A O 1
ATOM 786 N N . LEU A 1 105 ? 15.441 12.357 -20.941 1.00 88.56 105 LEU A N 1
ATOM 787 C CA . LEU A 1 105 ? 14.489 13.211 -21.654 1.00 88.56 105 LEU A CA 1
ATOM 788 C C . LEU A 1 105 ? 15.160 13.989 -22.786 1.00 88.56 105 LEU A C 1
ATOM 790 O O . LEU A 1 105 ? 14.598 14.053 -23.880 1.00 88.56 105 LEU A O 1
ATOM 794 N N . THR A 1 106 ? 16.367 14.505 -22.547 1.00 88.94 106 THR A N 1
ATOM 795 C CA . THR A 1 106 ? 17.169 15.188 -23.569 1.00 88.94 106 THR A CA 1
ATOM 796 C C . THR A 1 106 ? 17.480 14.255 -24.741 1.00 88.94 106 THR A C 1
ATOM 798 O O . THR A 1 106 ? 17.256 14.633 -25.888 1.00 88.94 106 THR A O 1
ATOM 801 N N . LEU A 1 107 ? 17.909 13.014 -24.474 1.00 87.38 107 LEU A N 1
ATOM 802 C CA . LEU A 1 107 ? 18.173 11.999 -25.506 1.00 87.38 107 LEU A CA 1
ATOM 803 C C . LEU A 1 107 ? 16.915 11.622 -26.298 1.00 87.38 107 LEU A C 1
ATOM 805 O O . LEU A 1 107 ? 16.988 11.374 -27.497 1.00 87.38 107 LEU A O 1
ATOM 809 N N . TRP A 1 108 ? 15.754 11.606 -25.641 1.00 83.50 108 TRP A N 1
ATOM 810 C CA . TRP A 1 108 ? 14.464 11.342 -26.281 1.00 83.50 108 TRP A CA 1
ATOM 811 C C . TRP A 1 108 ? 13.924 12.536 -27.094 1.00 83.50 108 TRP A C 1
ATOM 813 O O . TRP A 1 108 ? 12.898 12.418 -27.762 1.00 83.50 108 TRP A O 1
ATOM 823 N N . GLY A 1 109 ? 14.566 13.707 -27.019 1.00 83.12 109 GLY A N 1
ATOM 824 C CA . GLY A 1 109 ? 14.095 14.929 -27.674 1.00 83.12 109 GLY A CA 1
ATOM 825 C C . GLY A 1 109 ? 12.868 15.562 -27.003 1.00 83.12 109 GLY A C 1
ATOM 826 O O . GLY A 1 109 ? 12.108 16.276 -27.654 1.00 83.12 109 GLY A O 1
ATOM 827 N N . LYS A 1 110 ? 12.638 15.299 -25.707 1.00 77.12 110 LYS A N 1
ATOM 828 C CA . LYS A 1 110 ? 11.574 15.931 -24.907 1.00 77.12 110 LYS A CA 1
ATOM 829 C C . LYS A 1 110 ? 12.144 16.914 -23.887 1.00 77.12 110 LYS A C 1
ATOM 831 O O . LYS A 1 110 ? 13.221 16.715 -23.338 1.00 77.12 110 LYS A O 1
ATOM 836 N N . ILE A 1 111 ? 11.373 17.956 -23.581 1.00 67.69 111 ILE A N 1
ATOM 837 C CA . ILE A 1 111 ? 11.745 18.985 -22.601 1.00 67.69 111 ILE A CA 1
ATOM 838 C C . ILE A 1 111 ? 11.415 18.500 -21.175 1.00 67.69 111 ILE A C 1
ATOM 840 O O . ILE A 1 111 ? 10.400 17.841 -20.945 1.00 67.69 111 ILE A O 1
ATOM 844 N N . GLN A 1 112 ? 12.258 18.850 -20.196 1.00 61.97 112 GLN A N 1
ATOM 845 C CA . GLN A 1 112 ? 12.124 18.444 -18.785 1.00 61.97 112 GLN A CA 1
ATOM 846 C C . GLN A 1 112 ? 10.792 18.847 -18.129 1.00 61.97 112 GLN A C 1
ATOM 848 O O . GLN A 1 112 ? 10.320 18.159 -17.225 1.00 61.97 112 GLN A O 1
ATOM 853 N N . THR A 1 113 ? 10.174 19.937 -18.590 1.00 63.25 113 THR A N 1
ATOM 854 C CA . THR A 1 113 ? 8.928 20.503 -18.046 1.00 63.25 113 THR A CA 1
ATOM 855 C C . THR A 1 113 ? 7.659 19.822 -18.567 1.00 63.25 113 THR A C 1
ATOM 857 O O . THR A 1 113 ? 6.551 20.233 -18.227 1.00 63.25 113 THR A O 1
ATOM 860 N N . CYS A 1 114 ? 7.772 18.774 -19.389 1.00 69.00 114 CYS A N 1
ATOM 861 C CA . CYS A 1 114 ? 6.598 18.064 -19.883 1.00 69.00 114 CYS A CA 1
ATOM 862 C C . CYS A 1 114 ? 5.785 17.440 -18.727 1.00 69.00 114 CYS A C 1
ATOM 864 O O . CYS A 1 114 ? 6.284 16.597 -17.981 1.00 69.00 114 CYS A O 1
ATOM 866 N N . LEU A 1 115 ? 4.485 17.764 -18.661 1.00 63.16 115 LEU A N 1
ATOM 867 C CA . LEU A 1 115 ? 3.524 17.302 -17.640 1.00 63.16 115 LEU A CA 1
ATOM 868 C C . LEU A 1 115 ? 3.453 15.767 -17.468 1.00 63.16 115 LEU A C 1
ATOM 870 O O . LEU A 1 115 ? 3.035 15.274 -16.423 1.00 63.16 115 LEU A O 1
ATOM 874 N N . ASN A 1 116 ? 3.886 15.001 -18.476 1.00 74.38 116 ASN A N 1
ATOM 875 C CA . ASN A 1 116 ? 3.873 13.535 -18.506 1.00 74.38 116 ASN A CA 1
ATOM 876 C C . ASN A 1 116 ? 5.289 12.931 -18.416 1.00 74.38 116 ASN A C 1
ATOM 878 O O . ASN A 1 116 ? 5.632 12.022 -19.186 1.00 74.38 116 ASN A O 1
ATOM 882 N N . LYS A 1 117 ? 6.125 13.439 -17.497 1.00 77.94 117 LYS A N 1
ATOM 883 C CA . LYS A 1 117 ? 7.515 12.988 -17.284 1.00 77.94 117 LYS A CA 1
ATOM 884 C C . LYS A 1 117 ? 7.611 11.466 -17.100 1.00 77.94 117 LYS A C 1
ATOM 886 O O . LYS A 1 117 ? 8.335 10.813 -17.846 1.00 77.94 117 LYS A O 1
ATOM 891 N N . ARG A 1 118 ? 6.804 10.878 -16.204 1.00 83.94 118 ARG A N 1
ATOM 892 C CA . ARG A 1 118 ? 6.806 9.427 -15.896 1.00 83.94 118 ARG A CA 1
ATOM 893 C C . ARG A 1 118 ? 6.571 8.550 -17.132 1.00 83.94 118 ARG A C 1
ATOM 895 O O . ARG A 1 118 ? 7.372 7.670 -17.427 1.00 83.94 118 ARG A O 1
ATOM 902 N N . THR A 1 119 ? 5.499 8.809 -17.877 1.00 85.56 119 THR A N 1
ATOM 903 C CA . THR A 1 119 ? 5.137 8.020 -19.068 1.00 85.56 119 THR A CA 1
ATOM 904 C C . THR A 1 119 ? 6.148 8.195 -20.196 1.00 85.56 119 THR A C 1
ATOM 906 O O . THR A 1 119 ? 6.447 7.247 -20.917 1.00 85.56 119 THR A O 1
ATOM 909 N N . SER A 1 120 ? 6.693 9.404 -20.348 1.00 85.81 120 SER A N 1
ATOM 910 C CA . SER A 1 120 ? 7.700 9.691 -21.372 1.00 85.81 120 SER A CA 1
ATOM 911 C C . SER A 1 120 ? 9.009 8.955 -21.101 1.00 85.81 120 SER A C 1
ATOM 913 O O . SER A 1 120 ? 9.556 8.375 -22.031 1.00 85.81 120 SER A O 1
ATOM 915 N N . MET A 1 121 ? 9.460 8.911 -19.842 1.00 89.00 121 MET A N 1
ATOM 916 C CA . MET A 1 121 ? 10.648 8.144 -19.452 1.00 89.00 121 MET A CA 1
ATOM 917 C C . MET A 1 121 ? 10.454 6.645 -19.687 1.00 89.00 121 MET A C 1
ATOM 919 O O . MET A 1 121 ? 11.328 6.010 -20.262 1.00 89.00 121 MET A O 1
ATOM 923 N N . GLN A 1 122 ? 9.294 6.0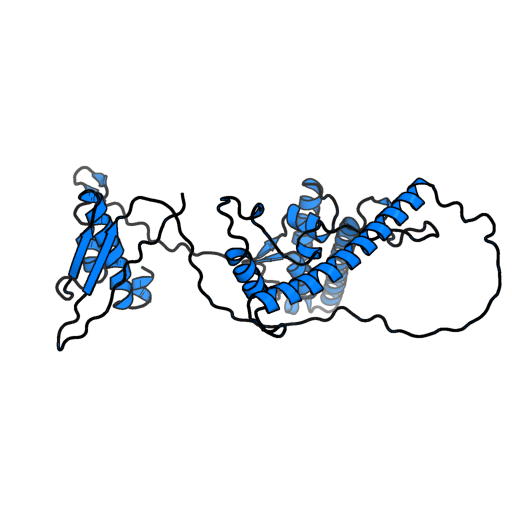85 -19.324 1.00 89.44 122 GLN A N 1
ATOM 924 C CA . GLN A 1 122 ? 9.037 4.657 -19.533 1.00 89.44 122 GLN A CA 1
ATOM 925 C C . GLN A 1 122 ? 9.075 4.272 -21.018 1.00 89.44 122 GLN A C 1
ATOM 927 O O . GLN A 1 122 ? 9.698 3.275 -21.370 1.00 89.44 122 GLN A O 1
ATOM 932 N N . ARG A 1 123 ? 8.458 5.083 -21.888 1.00 89.31 123 ARG A N 1
ATOM 933 C CA . ARG A 1 123 ? 8.512 4.871 -23.344 1.00 89.31 123 ARG A CA 1
ATOM 934 C C . ARG A 1 123 ? 9.930 5.016 -23.892 1.00 89.31 123 ARG A C 1
ATOM 936 O O . ARG A 1 123 ? 10.326 4.238 -24.750 1.00 89.31 123 ARG A O 1
ATOM 943 N N . ALA A 1 124 ? 10.690 5.987 -23.382 1.00 91.81 124 ALA A N 1
ATOM 944 C CA . ALA A 1 124 ? 12.080 6.175 -23.779 1.00 91.81 124 ALA A CA 1
ATOM 945 C C . ALA A 1 124 ? 12.937 4.953 -23.426 1.00 91.81 124 ALA A C 1
ATOM 947 O O . ALA A 1 124 ? 13.705 4.489 -24.258 1.00 91.81 124 ALA A O 1
ATOM 948 N N . ILE A 1 125 ? 12.763 4.393 -22.227 1.00 92.62 125 ILE A N 1
ATOM 949 C CA . ILE A 1 125 ? 13.474 3.184 -21.784 1.00 92.62 125 ILE A CA 1
ATOM 950 C C . ILE A 1 125 ? 13.080 1.980 -22.628 1.00 92.62 125 ILE A C 1
ATOM 952 O O . ILE A 1 125 ? 13.951 1.237 -23.056 1.00 92.62 125 ILE A O 1
ATOM 956 N N . GLU A 1 126 ? 11.789 1.795 -22.892 1.00 92.38 126 GLU A N 1
ATOM 957 C CA . GLU A 1 126 ? 11.300 0.680 -23.706 1.00 92.38 126 GLU A CA 1
ATOM 958 C C . GLU A 1 126 ? 11.873 0.701 -25.129 1.00 92.38 126 GLU A C 1
ATOM 960 O O . GLU A 1 126 ? 12.175 -0.352 -25.684 1.00 92.38 126 GLU A O 1
ATOM 965 N N . TYR A 1 127 ? 12.073 1.893 -25.693 1.00 92.44 127 TYR A N 1
ATOM 966 C CA . TYR A 1 127 ? 12.671 2.054 -27.014 1.00 92.44 127 TYR A CA 1
ATOM 967 C C . TYR A 1 127 ? 14.201 1.951 -27.007 1.00 92.44 127 TYR A C 1
ATOM 969 O O . TYR A 1 127 ? 14.770 1.267 -27.851 1.00 92.44 127 TYR A O 1
ATOM 977 N N . LEU A 1 128 ? 14.880 2.639 -26.081 1.00 91.88 128 LEU A N 1
ATOM 978 C CA . LEU A 1 128 ? 16.347 2.667 -26.016 1.00 91.88 128 LEU A CA 1
ATOM 979 C C . LEU A 1 128 ? 16.926 1.335 -25.524 1.00 91.88 128 LEU A C 1
ATOM 981 O O . LEU A 1 128 ? 18.003 0.936 -25.957 1.00 91.88 128 LEU A O 1
ATOM 985 N N . LEU A 1 129 ? 16.217 0.660 -24.617 1.00 92.00 129 LEU A N 1
ATOM 986 C CA . LEU A 1 129 ? 16.607 -0.599 -23.984 1.00 92.00 129 LEU A CA 1
ATOM 987 C C . LEU A 1 129 ? 15.493 -1.646 -24.178 1.00 92.00 129 LEU A C 1
ATOM 989 O O . LEU A 1 129 ? 14.821 -2.032 -23.211 1.00 92.00 129 LEU A O 1
ATOM 993 N N . PRO A 1 130 ? 15.271 -2.122 -25.416 1.00 93.50 130 PRO A N 1
ATOM 994 C CA . PRO A 1 130 ? 14.221 -3.088 -25.690 1.00 93.50 130 PRO A CA 1
ATOM 995 C C . PRO A 1 130 ? 14.527 -4.409 -24.976 1.00 93.50 130 PRO A C 1
ATOM 997 O O . PRO A 1 130 ? 15.605 -4.985 -25.121 1.00 93.50 130 PRO A O 1
ATOM 1000 N N . SER A 1 131 ? 13.563 -4.910 -24.200 1.00 91.31 131 SER A N 1
ATOM 1001 C CA . SER A 1 131 ? 13.683 -6.190 -23.495 1.00 91.31 131 SER A CA 1
ATOM 1002 C C . SER A 1 131 ? 12.528 -7.122 -23.853 1.00 91.31 131 SER A C 1
ATOM 1004 O O . SER A 1 131 ? 11.359 -6.772 -23.712 1.00 91.31 131 SER A O 1
ATOM 1006 N N . GLY A 1 132 ? 12.861 -8.341 -24.286 1.00 92.38 132 GLY A N 1
ATOM 1007 C CA . GLY A 1 132 ? 11.894 -9.403 -24.593 1.00 92.38 132 GLY A CA 1
ATOM 1008 C C . GLY A 1 132 ? 11.468 -10.235 -23.377 1.00 92.38 132 GLY A C 1
ATOM 1009 O O . GLY A 1 132 ? 10.918 -11.321 -23.537 1.00 92.38 132 GLY A O 1
ATOM 1010 N N . LEU A 1 133 ? 11.761 -9.781 -22.153 1.00 93.06 133 LEU A N 1
ATOM 1011 C CA . LEU A 1 133 ? 11.479 -10.545 -20.936 1.00 93.06 133 LEU A CA 1
ATOM 1012 C C . LEU A 1 133 ? 9.973 -10.558 -20.630 1.00 93.06 133 LEU A C 1
ATOM 1014 O O . LEU A 1 133 ? 9.307 -9.517 -20.586 1.00 93.06 133 LEU A O 1
ATOM 1018 N N . THR A 1 134 ? 9.434 -11.750 -20.369 1.00 93.81 134 THR A N 1
ATOM 1019 C CA . THR A 1 134 ? 8.012 -11.969 -20.046 1.00 93.81 134 THR A CA 1
ATOM 1020 C C . THR A 1 134 ? 7.639 -11.393 -18.679 1.00 93.81 134 THR A C 1
ATOM 1022 O O . THR A 1 134 ? 6.565 -10.814 -18.514 1.00 93.81 134 THR A O 1
ATOM 1025 N N . HIS A 1 135 ? 8.544 -11.484 -17.701 1.00 93.44 135 HIS A N 1
ATOM 1026 C CA . HIS A 1 135 ? 8.363 -10.880 -16.387 1.00 93.44 135 HIS A CA 1
ATOM 1027 C C . HIS A 1 135 ? 8.591 -9.368 -16.444 1.00 93.44 135 HIS A C 1
ATOM 1029 O O . HIS A 1 135 ? 9.715 -8.902 -16.612 1.00 93.44 135 HIS A O 1
ATOM 1035 N N . ILE A 1 136 ? 7.524 -8.598 -16.219 1.00 90.00 136 ILE A N 1
ATOM 1036 C CA . ILE A 1 136 ? 7.553 -7.125 -16.224 1.00 90.00 136 ILE A CA 1
ATOM 1037 C C . ILE A 1 136 ? 8.549 -6.577 -15.188 1.00 90.00 136 ILE A C 1
ATOM 1039 O O . ILE A 1 136 ? 9.211 -5.579 -15.446 1.00 90.00 136 ILE A O 1
ATOM 1043 N N . GLY A 1 137 ? 8.697 -7.252 -14.041 1.00 89.25 137 GLY A N 1
ATOM 1044 C CA . GLY A 1 137 ? 9.634 -6.855 -12.983 1.00 89.25 137 GLY A CA 1
ATOM 1045 C C . GLY A 1 137 ? 11.114 -7.091 -13.303 1.00 89.25 137 GLY A C 1
ATOM 1046 O O . GLY A 1 137 ? 11.959 -6.537 -12.613 1.00 89.25 137 GLY A O 1
ATOM 1047 N N . ALA A 1 138 ? 11.431 -7.886 -14.330 1.00 92.62 138 ALA A N 1
ATOM 1048 C CA . ALA A 1 138 ? 12.808 -8.142 -14.762 1.00 92.62 138 ALA A CA 1
ATOM 1049 C C . ALA A 1 138 ? 13.264 -7.202 -15.891 1.00 92.62 138 ALA A C 1
ATOM 1051 O O . ALA A 1 138 ? 14.421 -7.241 -16.305 1.00 92.62 138 ALA A O 1
ATOM 1052 N N . ARG A 1 139 ? 12.353 -6.378 -16.421 1.00 92.56 139 ARG A N 1
ATOM 1053 C CA . ARG A 1 139 ? 12.655 -5.419 -17.487 1.00 92.56 139 ARG A CA 1
ATOM 1054 C C . ARG A 1 139 ? 13.452 -4.232 -16.932 1.00 92.56 139 ARG A C 1
ATOM 1056 O O . ARG A 1 139 ? 13.293 -3.909 -15.753 1.00 92.56 139 ARG A O 1
ATOM 1063 N N . PRO A 1 140 ? 14.254 -3.541 -17.762 1.00 94.00 140 PRO A N 1
ATOM 1064 C CA . PRO A 1 140 ? 14.895 -2.293 -17.366 1.00 94.00 140 PRO A CA 1
ATOM 1065 C C . PRO A 1 140 ? 13.862 -1.276 -16.863 1.00 94.00 140 PRO A C 1
ATOM 1067 O O . PRO A 1 140 ? 12.849 -1.024 -17.519 1.00 94.00 140 PRO A O 1
ATOM 1070 N N . ILE A 1 141 ? 14.115 -0.693 -15.690 1.00 91.69 141 ILE A N 1
ATOM 1071 C CA . ILE A 1 141 ? 13.258 0.324 -15.075 1.00 91.69 141 ILE A CA 1
ATOM 1072 C C . ILE A 1 141 ? 14.099 1.501 -14.586 1.00 91.69 141 ILE A C 1
ATOM 1074 O O . ILE A 1 141 ? 15.168 1.314 -14.016 1.00 91.69 141 ILE A O 1
ATOM 1078 N N . LEU A 1 142 ? 13.576 2.714 -14.761 1.00 91.81 142 LEU A N 1
ATOM 1079 C CA . LEU A 1 142 ? 14.081 3.929 -14.124 1.00 91.81 142 LEU A CA 1
ATOM 1080 C C . LEU A 1 142 ? 12.917 4.545 -13.351 1.00 91.81 142 LEU A C 1
ATOM 1082 O O . LEU A 1 142 ? 12.006 5.140 -13.928 1.00 91.81 142 LEU A O 1
ATOM 1086 N N . LYS A 1 143 ? 12.913 4.336 -12.038 1.00 91.88 143 LYS A N 1
ATOM 1087 C CA . LYS A 1 143 ? 11.910 4.876 -11.116 1.00 91.88 143 LYS A CA 1
ATOM 1088 C C . LYS A 1 143 ? 12.614 5.621 -9.996 1.00 91.88 143 LYS A C 1
ATOM 1090 O O . LYS A 1 143 ? 13.798 5.406 -9.758 1.00 91.88 143 LYS A O 1
ATOM 1095 N N . HIS A 1 144 ? 11.862 6.465 -9.301 1.00 93.69 144 HIS A N 1
ATOM 1096 C CA . HIS A 1 144 ? 12.379 7.188 -8.150 1.00 93.69 144 HIS A CA 1
ATOM 1097 C C . HIS A 1 144 ? 12.907 6.204 -7.082 1.00 93.69 144 HIS A C 1
ATOM 1099 O O . HIS A 1 144 ? 12.219 5.212 -6.817 1.00 93.69 144 HIS A O 1
ATOM 1105 N N . PRO A 1 145 ? 14.050 6.470 -6.417 1.00 95.75 145 PRO A N 1
ATOM 1106 C CA . PRO A 1 145 ? 14.636 5.568 -5.418 1.00 95.75 145 PRO A CA 1
ATOM 1107 C C . PRO A 1 145 ? 13.657 5.087 -4.335 1.00 95.75 145 PRO A C 1
ATOM 1109 O O . PRO A 1 145 ? 13.639 3.905 -4.004 1.00 95.75 145 PRO A O 1
ATOM 1112 N N . TYR A 1 146 ? 12.767 5.958 -3.841 1.00 92.50 146 TYR A N 1
ATOM 1113 C CA . TYR A 1 146 ? 11.709 5.583 -2.881 1.00 92.50 146 TYR A CA 1
ATOM 1114 C C . TYR A 1 146 ? 10.672 4.563 -3.395 1.00 92.50 146 TYR A C 1
ATOM 1116 O O . TYR A 1 146 ? 9.987 3.949 -2.580 1.00 92.50 146 TYR A O 1
ATOM 1124 N N . GLU A 1 147 ? 10.508 4.402 -4.713 1.00 91.75 147 GLU A N 1
ATOM 1125 C CA . GLU A 1 147 ? 9.635 3.373 -5.302 1.00 91.75 147 GLU A CA 1
ATOM 1126 C C . GLU A 1 147 ? 10.369 2.035 -5.510 1.00 91.75 147 GLU A C 1
ATOM 1128 O O . GLU A 1 147 ? 9.716 0.999 -5.627 1.00 91.75 147 GLU A O 1
ATOM 1133 N N . VAL A 1 148 ? 11.704 2.051 -5.603 1.00 92.12 148 VAL A N 1
ATOM 1134 C CA . VAL A 1 148 ? 12.529 0.871 -5.922 1.00 92.12 148 VAL A CA 1
ATOM 1135 C C . VAL A 1 148 ? 13.067 0.216 -4.657 1.00 92.12 148 VAL A C 1
ATOM 1137 O O . VAL A 1 148 ? 12.968 -1.000 -4.493 1.00 92.12 148 VAL A O 1
ATOM 1140 N N . PHE A 1 149 ? 13.641 1.013 -3.758 1.00 92.19 149 PHE A N 1
ATOM 1141 C CA . PHE A 1 149 ? 14.218 0.507 -2.524 1.00 92.19 149 PHE A CA 1
ATOM 1142 C C . PHE A 1 149 ? 13.130 0.261 -1.473 1.00 92.19 149 PHE A C 1
ATOM 1144 O O . PHE A 1 149 ? 12.193 1.053 -1.344 1.00 92.19 149 PHE A O 1
ATOM 1151 N N . PRO A 1 150 ? 13.244 -0.821 -0.681 1.00 91.19 150 PRO A N 1
ATOM 1152 C CA . PRO A 1 150 ? 12.311 -1.070 0.405 1.00 91.19 150 PRO A CA 1
ATOM 1153 C C . PRO A 1 150 ? 12.415 0.053 1.437 1.00 91.19 150 PRO A C 1
ATOM 1155 O O . PRO A 1 150 ? 13.507 0.388 1.903 1.00 91.19 150 PRO A O 1
ATOM 1158 N N . LYS A 1 151 ? 11.268 0.613 1.822 1.00 90.19 151 LYS A N 1
ATOM 1159 C CA . LYS A 1 151 ? 11.198 1.638 2.864 1.00 90.19 151 LYS A CA 1
ATOM 1160 C C . LYS A 1 151 ? 11.732 1.069 4.179 1.00 90.19 151 LYS A C 1
ATOM 1162 O O . LYS A 1 151 ? 11.341 -0.017 4.605 1.00 90.19 151 LYS A O 1
ATOM 1167 N N . ARG A 1 152 ? 12.630 1.811 4.822 1.00 88.38 152 ARG A N 1
ATOM 1168 C CA . ARG A 1 152 ? 13.180 1.484 6.141 1.00 88.38 152 ARG A CA 1
ATOM 1169 C C . ARG A 1 152 ? 12.744 2.540 7.138 1.00 88.38 152 ARG A C 1
ATOM 1171 O O . ARG A 1 152 ? 12.541 3.694 6.769 1.00 88.38 152 ARG A O 1
ATOM 1178 N N . LYS A 1 153 ? 12.614 2.135 8.396 1.00 86.50 153 LYS A N 1
ATOM 1179 C CA . LYS A 1 153 ? 12.395 3.074 9.491 1.00 86.50 153 LYS A CA 1
ATOM 1180 C C . LYS A 1 153 ? 13.626 3.958 9.678 1.00 86.50 153 LYS A C 1
ATOM 1182 O O . LYS A 1 153 ? 14.753 3.478 9.538 1.00 86.50 153 LYS A O 1
ATOM 1187 N N . ALA A 1 154 ? 13.388 5.218 10.024 1.00 87.62 154 ALA A N 1
ATOM 1188 C CA . ALA A 1 154 ? 14.430 6.091 10.545 1.00 87.62 154 ALA A CA 1
ATOM 1189 C C . ALA A 1 154 ? 14.953 5.549 11.885 1.00 87.62 154 ALA A C 1
ATOM 1191 O O . ALA A 1 154 ? 14.329 4.682 12.505 1.00 87.62 154 ALA A O 1
ATOM 1192 N N . ALA A 1 155 ? 16.099 6.058 12.333 1.00 89.12 155 ALA A N 1
ATOM 1193 C CA . ALA A 1 155 ? 16.629 5.688 13.637 1.00 89.12 155 ALA A CA 1
ATOM 1194 C C . ALA A 1 155 ? 15.617 6.024 14.750 1.00 89.12 155 ALA A C 1
ATOM 1196 O O . ALA A 1 155 ? 15.124 7.145 14.827 1.00 89.12 155 ALA A O 1
ATOM 1197 N N . GLU A 1 156 ? 15.313 5.054 15.615 1.00 88.88 156 GLU A N 1
ATOM 1198 C CA . GLU A 1 156 ? 14.287 5.196 16.664 1.00 88.88 156 GLU A CA 1
ATOM 1199 C C . GLU A 1 156 ? 14.809 5.880 17.947 1.00 88.88 156 GLU A C 1
ATOM 1201 O O . GLU A 1 156 ? 14.031 6.125 18.869 1.00 88.88 156 GLU A O 1
ATOM 1206 N N . PHE A 1 157 ? 16.106 6.195 18.022 1.00 89.56 157 PHE A N 1
ATOM 1207 C CA . PHE A 1 157 ? 16.764 6.815 19.177 1.00 89.56 157 PHE A CA 1
ATOM 1208 C C . PHE A 1 157 ? 17.884 7.776 18.760 1.00 89.56 157 PHE A C 1
ATOM 1210 O O . PHE A 1 157 ? 18.496 7.631 17.696 1.00 89.56 157 PHE A O 1
ATOM 1217 N N . GLY A 1 158 ? 18.167 8.750 19.627 1.00 86.69 158 GLY A N 1
ATOM 1218 C CA . GLY A 1 158 ? 19.256 9.707 19.462 1.00 86.69 158 GLY A CA 1
ATOM 1219 C C . GLY A 1 158 ? 20.610 9.192 19.962 1.00 86.69 158 GLY A C 1
ATOM 1220 O O . GLY A 1 158 ? 20.765 8.044 20.378 1.00 86.69 158 GLY A O 1
ATOM 1221 N N . GLN A 1 159 ? 21.617 10.072 19.945 1.00 82.81 159 GLN 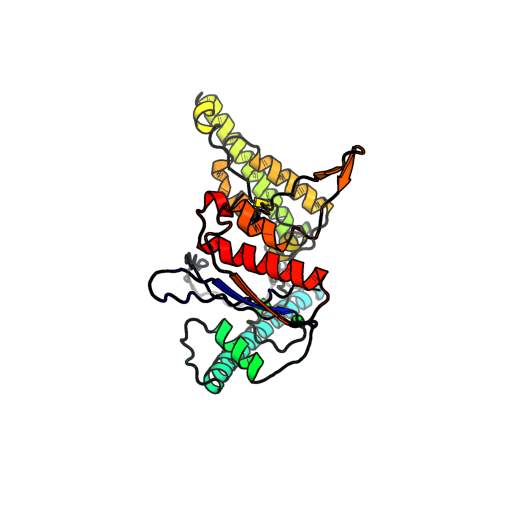A N 1
ATOM 1222 C CA . GLN A 1 159 ? 22.941 9.788 20.528 1.00 82.81 159 GLN A CA 1
ATOM 1223 C C . GLN A 1 159 ? 22.894 9.658 22.060 1.00 82.81 159 GLN A C 1
ATOM 1225 O O . GLN A 1 159 ? 23.782 9.077 22.672 1.00 82.81 159 GLN A O 1
ATOM 1230 N N . ASP A 1 160 ? 21.852 10.193 22.685 1.00 86.19 160 ASP A N 1
ATOM 1231 C CA . ASP A 1 160 ? 21.534 10.009 24.098 1.00 86.19 160 ASP A CA 1
ATOM 1232 C C . ASP A 1 160 ? 21.057 8.581 24.418 1.00 86.19 160 ASP A C 1
ATOM 1234 O O . ASP A 1 160 ? 21.008 8.190 25.583 1.00 86.19 160 ASP A O 1
ATOM 1238 N N . GLY A 1 161 ? 20.716 7.793 23.393 1.00 82.50 161 GLY A N 1
ATOM 1239 C CA . GLY A 1 161 ? 20.196 6.439 23.529 1.00 82.50 161 GLY A CA 1
ATOM 1240 C C . GLY A 1 161 ? 18.747 6.381 24.014 1.00 82.50 161 GLY A C 1
ATOM 1241 O O . GLY A 1 161 ? 18.241 5.290 24.281 1.00 82.50 161 GLY A O 1
ATOM 1242 N N . ARG A 1 162 ? 18.063 7.528 24.118 1.00 88.38 162 ARG A N 1
ATOM 1243 C CA . ARG A 1 162 ? 16.651 7.595 24.492 1.00 88.38 162 ARG A CA 1
ATOM 1244 C C . ARG A 1 162 ? 15.787 7.357 23.249 1.00 88.38 162 ARG A C 1
ATOM 1246 O O . ARG A 1 162 ? 15.951 8.074 22.260 1.00 88.38 162 ARG A O 1
ATOM 1253 N N . PRO A 1 163 ? 14.857 6.385 23.275 1.00 92.69 163 PRO A N 1
ATOM 1254 C CA . PRO A 1 163 ? 13.906 6.215 22.186 1.00 92.69 163 PRO A CA 1
ATOM 1255 C C . PRO A 1 163 ? 12.998 7.435 22.014 1.00 92.69 163 PRO A C 1
ATOM 1257 O O . PRO A 1 163 ? 12.560 8.029 23.001 1.00 92.69 163 PRO A O 1
ATOM 1260 N N . PHE A 1 164 ? 12.681 7.779 20.766 1.00 92.56 164 PHE A N 1
ATOM 1261 C CA . PHE A 1 164 ? 11.779 8.889 20.448 1.00 92.56 164 PHE A CA 1
ATOM 1262 C C . PHE A 1 164 ? 10.317 8.565 20.772 1.00 92.56 164 PHE A C 1
ATOM 1264 O O . PHE A 1 164 ? 9.564 9.443 21.187 1.00 92.56 164 PHE A O 1
ATOM 1271 N N . HIS A 1 165 ? 9.918 7.303 20.608 1.00 93.88 165 HIS A N 1
ATOM 1272 C CA . HIS A 1 165 ? 8.548 6.851 20.829 1.00 93.88 165 HIS A CA 1
ATOM 1273 C C . HIS A 1 165 ? 8.384 6.206 22.211 1.00 93.88 165 HIS A C 1
ATOM 1275 O O . HIS A 1 165 ? 9.187 5.360 22.609 1.00 93.88 165 HIS A O 1
ATOM 1281 N N . SER A 1 166 ? 7.304 6.537 22.926 1.00 94.00 166 SER A N 1
ATOM 1282 C CA . SER A 1 166 ? 7.018 5.996 24.267 1.00 94.00 166 SER A CA 1
ATOM 1283 C C . SER A 1 166 ? 6.845 4.471 24.263 1.00 94.00 166 SER A C 1
ATOM 1285 O O . SER A 1 166 ? 7.381 3.774 25.121 1.00 94.00 166 SER A O 1
ATOM 1287 N N . LEU A 1 167 ? 6.158 3.938 23.250 1.00 94.88 167 LEU A N 1
ATOM 1288 C CA . LEU A 1 167 ? 5.915 2.501 23.064 1.00 94.88 167 LEU A CA 1
ATOM 1289 C C . LEU A 1 167 ? 7.089 1.734 22.428 1.00 94.88 167 LEU A C 1
ATOM 1291 O O . LEU A 1 167 ? 6.900 0.603 21.995 1.00 94.88 167 LEU A O 1
ATOM 1295 N N . PHE A 1 168 ? 8.298 2.295 22.353 1.00 93.88 168 PHE A N 1
ATOM 1296 C CA . PHE A 1 168 ? 9.454 1.619 21.741 1.00 93.88 168 PHE A CA 1
ATOM 1297 C C . PHE A 1 168 ? 9.717 0.219 22.324 1.00 93.88 168 PHE A C 1
ATOM 1299 O O . PHE A 1 168 ? 9.926 -0.744 21.589 1.00 93.88 168 PHE A O 1
ATOM 1306 N N . PHE A 1 169 ? 9.615 0.073 23.648 1.00 94.12 169 PHE A N 1
ATOM 1307 C CA . PHE A 1 169 ? 9.891 -1.192 24.341 1.00 94.12 169 PHE A CA 1
ATOM 1308 C C . PHE A 1 169 ? 8.849 -2.295 24.106 1.00 94.12 169 PHE A C 1
ATOM 1310 O O . PHE A 1 169 ? 9.047 -3.425 24.540 1.00 94.12 169 PHE A O 1
ATOM 1317 N N . THR A 1 170 ? 7.766 -2.002 23.384 1.00 92.38 170 THR A N 1
ATOM 1318 C CA . THR A 1 170 ? 6.815 -3.022 22.913 1.00 92.38 170 THR A CA 1
ATOM 1319 C C . THR A 1 170 ? 7.338 -3.795 21.694 1.00 92.38 170 THR A C 1
ATOM 1321 O O . THR A 1 170 ? 6.756 -4.806 21.306 1.00 92.38 170 THR A O 1
ATOM 1324 N N . GLY A 1 171 ? 8.411 -3.308 21.053 1.00 90.81 171 GLY A N 1
ATOM 1325 C CA . GLY A 1 171 ? 8.991 -3.855 19.823 1.00 90.81 171 GLY A CA 1
ATOM 1326 C C . GLY A 1 171 ? 8.267 -3.441 18.535 1.00 90.81 171 GLY A C 1
ATOM 1327 O O . GLY A 1 171 ? 8.867 -3.493 17.462 1.00 90.81 171 GLY A O 1
ATOM 1328 N N . LYS A 1 172 ? 7.007 -2.999 18.625 1.00 93.25 172 LYS A N 1
ATOM 1329 C CA . LYS A 1 172 ? 6.182 -2.542 17.492 1.00 93.25 172 LYS A CA 1
ATOM 1330 C C . LYS A 1 172 ? 5.507 -1.200 17.814 1.00 93.25 172 LYS A C 1
ATOM 1332 O O . LYS A 1 172 ? 4.288 -1.150 18.000 1.00 93.25 172 LYS A O 1
ATOM 1337 N N . PRO A 1 173 ? 6.293 -0.118 17.976 1.00 93.81 173 PRO A N 1
ATOM 1338 C CA . PRO A 1 173 ? 5.778 1.167 18.440 1.00 93.81 173 PRO A CA 1
ATOM 1339 C C . PRO A 1 173 ? 4.656 1.716 17.557 1.00 93.81 173 PRO A C 1
ATOM 1341 O O . PRO A 1 173 ? 3.662 2.195 18.100 1.00 93.81 173 PRO A O 1
ATOM 1344 N N . ASN A 1 174 ? 4.772 1.607 16.228 1.00 93.75 174 ASN A N 1
ATOM 1345 C CA . ASN A 1 174 ? 3.761 2.151 15.325 1.00 93.75 174 ASN A CA 1
ATOM 1346 C C . ASN A 1 174 ? 2.448 1.371 15.461 1.00 93.75 174 ASN A C 1
ATOM 1348 O O . ASN A 1 174 ? 1.385 1.983 15.570 1.00 93.75 174 ASN A O 1
ATOM 1352 N N . PHE A 1 175 ? 2.508 0.032 15.472 1.00 94.69 175 PHE A N 1
ATOM 1353 C CA . PHE A 1 175 ? 1.323 -0.824 15.598 1.00 94.69 175 PHE A CA 1
ATOM 1354 C C . PHE A 1 175 ? 0.542 -0.554 16.886 1.00 94.69 175 PHE A C 1
ATOM 1356 O O . PHE A 1 175 ? -0.667 -0.325 16.845 1.00 94.69 175 PHE A O 1
ATOM 1363 N N . TYR A 1 176 ? 1.226 -0.527 18.030 1.00 95.31 176 TYR A N 1
ATOM 1364 C CA . TYR A 1 176 ? 0.554 -0.274 19.302 1.00 95.31 176 TYR A CA 1
ATOM 1365 C C . TYR A 1 176 ? 0.119 1.185 19.469 1.00 95.31 176 TYR A C 1
ATOM 1367 O O . TYR A 1 176 ? -0.887 1.417 20.135 1.00 95.31 176 TYR A O 1
ATOM 1375 N N . SER A 1 177 ? 0.799 2.151 18.838 1.00 94.38 177 SER A N 1
ATOM 1376 C CA . SER A 1 177 ? 0.307 3.535 18.781 1.00 94.38 177 SER A CA 1
ATOM 1377 C C . SER A 1 177 ? -1.034 3.598 18.062 1.00 94.38 177 SER A C 1
ATOM 1379 O O . SER A 1 177 ? -1.973 4.174 18.589 1.00 94.38 177 SER A O 1
ATOM 1381 N N . LEU A 1 178 ? -1.168 2.920 16.919 1.00 94.94 178 LEU A N 1
ATOM 1382 C CA . LEU A 1 178 ? -2.431 2.865 16.183 1.00 94.94 178 LEU A CA 1
ATOM 1383 C C . LEU A 1 178 ? -3.568 2.268 17.021 1.00 94.94 178 LEU A C 1
ATOM 1385 O O . LEU A 1 178 ? -4.674 2.806 17.041 1.00 94.94 178 LEU A O 1
ATOM 1389 N N . LEU A 1 179 ? -3.303 1.163 17.724 1.00 95.12 179 LEU A N 1
ATOM 1390 C CA . LEU A 1 179 ? -4.293 0.560 18.620 1.00 95.12 179 LEU A CA 1
ATOM 1391 C C . LEU A 1 179 ? -4.667 1.499 19.770 1.00 95.12 179 LEU A C 1
ATOM 1393 O O . LEU A 1 179 ? -5.834 1.568 20.151 1.00 95.12 179 LEU A O 1
ATOM 1397 N N . HIS A 1 180 ? -3.687 2.222 20.312 1.00 95.94 180 HIS A N 1
ATOM 1398 C CA . HIS A 1 180 ? -3.906 3.199 21.369 1.00 95.94 180 HIS A CA 1
ATOM 1399 C C . HIS A 1 180 ? -4.767 4.369 20.885 1.00 95.94 180 HIS A C 1
ATOM 1401 O O . HIS A 1 180 ? -5.756 4.699 21.534 1.00 95.94 180 HIS A O 1
ATOM 1407 N N . ASP A 1 181 ? -4.443 4.936 19.725 1.00 95.69 181 ASP A N 1
ATOM 1408 C CA . ASP A 1 181 ? -5.175 6.046 19.118 1.00 95.69 181 ASP A CA 1
ATOM 1409 C C . ASP A 1 181 ? -6.628 5.647 18.844 1.00 95.69 181 ASP A C 1
ATOM 1411 O O . ASP A 1 181 ? -7.561 6.351 19.226 1.00 95.69 181 ASP A O 1
ATOM 1415 N N . ALA A 1 182 ? -6.839 4.467 18.262 1.00 95.44 182 ALA A N 1
ATOM 1416 C CA . ALA A 1 182 ? -8.175 3.962 17.986 1.00 95.44 182 ALA A CA 1
ATOM 1417 C C . ALA A 1 182 ? -8.972 3.676 19.277 1.00 95.44 182 ALA A C 1
ATOM 1419 O O . ALA A 1 182 ? -10.171 3.954 19.340 1.00 95.44 182 ALA A O 1
ATOM 1420 N N . ALA A 1 183 ? -8.321 3.188 20.339 1.00 95.62 183 ALA A N 1
ATOM 1421 C CA . ALA A 1 183 ? -8.955 3.028 21.647 1.00 95.62 183 ALA A CA 1
ATOM 1422 C C . ALA A 1 183 ? -9.361 4.377 22.271 1.00 95.62 183 ALA A C 1
ATOM 1424 O O . ALA A 1 183 ? -10.442 4.470 22.856 1.00 95.62 183 ALA A O 1
ATOM 1425 N N . TRP A 1 184 ? -8.546 5.425 22.110 1.00 95.62 184 TRP A N 1
ATOM 1426 C CA . TRP A 1 184 ? -8.902 6.783 22.534 1.00 95.62 184 TRP A CA 1
ATOM 1427 C C . TRP A 1 184 ? -10.102 7.327 21.772 1.00 95.62 184 TRP A C 1
ATOM 1429 O O . TRP A 1 184 ? -11.028 7.828 22.403 1.00 95.62 184 TRP A O 1
ATOM 1439 N N . LYS A 1 185 ? -10.146 7.148 20.447 1.00 94.44 185 LYS A N 1
A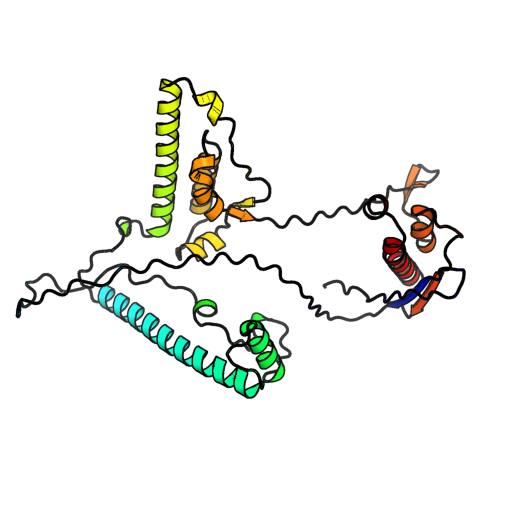TOM 1440 C CA . LYS A 1 185 ? -11.308 7.545 19.638 1.00 94.44 185 LYS A CA 1
ATOM 1441 C C . LYS A 1 185 ? -12.595 6.861 20.095 1.00 94.44 185 LYS A C 1
ATOM 1443 O O . LYS A 1 185 ? -13.622 7.517 20.231 1.00 94.44 185 LYS A O 1
ATOM 1448 N N . ILE A 1 186 ? -12.535 5.566 20.416 1.00 94.19 186 ILE A N 1
ATOM 1449 C CA . ILE A 1 186 ? -13.670 4.831 20.998 1.00 94.19 186 ILE A CA 1
ATOM 1450 C C . ILE A 1 186 ? -14.123 5.471 22.315 1.00 94.19 186 ILE A C 1
ATOM 1452 O O . ILE A 1 186 ? -15.321 5.628 22.551 1.00 94.19 186 ILE A O 1
ATOM 1456 N N . GLU A 1 187 ? -13.185 5.799 23.199 1.00 95.31 187 GLU A N 1
ATOM 1457 C CA . GLU A 1 187 ? -13.513 6.346 24.512 1.00 95.31 187 GLU A CA 1
ATOM 1458 C C . GLU A 1 187 ? -14.057 7.777 24.429 1.00 95.31 187 GLU A C 1
ATOM 1460 O O . GLU A 1 187 ? -14.985 8.128 25.155 1.00 95.31 187 GLU A O 1
ATOM 1465 N N . ASP A 1 188 ? -13.544 8.589 23.509 1.00 94.19 188 ASP A N 1
ATOM 1466 C CA . ASP A 1 188 ? -14.037 9.944 23.281 1.00 94.19 188 ASP A CA 1
ATOM 1467 C C . ASP A 1 188 ? -15.458 9.941 22.708 1.00 94.19 188 ASP A C 1
ATOM 1469 O O . ASP A 1 188 ? -16.316 10.654 23.233 1.00 94.19 188 ASP A O 1
ATOM 1473 N N . LEU A 1 189 ? -15.762 9.054 21.752 1.00 91.38 189 LEU A N 1
ATOM 1474 C CA . LEU A 1 189 ? -17.130 8.873 21.251 1.00 91.38 189 LEU A CA 1
ATOM 1475 C C . LEU A 1 189 ? -18.098 8.452 22.362 1.00 91.38 189 LEU A C 1
ATOM 1477 O O . LEU A 1 189 ? -19.195 8.997 22.465 1.00 91.38 189 LEU A O 1
ATOM 1481 N N . LYS A 1 190 ? -17.688 7.540 23.253 1.00 91.88 190 LYS A N 1
ATOM 1482 C CA . LYS A 1 190 ? -18.515 7.167 24.414 1.00 91.88 190 LYS A CA 1
ATOM 1483 C C . LYS A 1 190 ? -18.752 8.342 25.358 1.00 91.88 190 LYS A C 1
ATOM 1485 O O . LYS A 1 190 ? -19.871 8.517 25.832 1.00 91.88 190 LYS A O 1
ATOM 1490 N N . LYS A 1 191 ? -17.733 9.160 25.649 1.00 92.88 191 LYS A N 1
ATOM 1491 C CA . LYS A 1 191 ? -17.901 10.351 26.503 1.00 92.88 191 LYS A CA 1
ATOM 1492 C C . LYS A 1 191 ? -18.896 11.328 25.890 1.00 92.88 191 LYS A C 1
ATOM 1494 O O . LYS A 1 191 ? -19.742 11.872 26.598 1.00 92.88 191 LYS A O 1
ATOM 1499 N N . GLU A 1 192 ? -18.803 11.560 24.586 1.00 89.88 192 GLU A N 1
ATOM 1500 C CA . GLU A 1 192 ? -19.743 12.419 23.873 1.00 89.88 192 GLU A CA 1
ATOM 1501 C C . GLU A 1 192 ? -21.158 11.850 23.886 1.00 89.88 192 GLU A C 1
ATOM 1503 O O . GLU A 1 192 ? -22.100 12.584 24.187 1.00 89.88 192 GLU A O 1
ATOM 1508 N N . GLN A 1 193 ? -21.297 10.545 23.654 1.00 87.81 193 GLN A N 1
ATOM 1509 C CA . GLN A 1 193 ? -22.564 9.838 23.767 1.00 87.81 193 GLN A CA 1
ATOM 1510 C C . GLN A 1 193 ? -23.188 10.055 25.154 1.00 87.81 193 GLN A C 1
ATOM 1512 O O . GLN A 1 193 ? -24.309 10.550 25.252 1.00 87.81 193 GLN A O 1
ATOM 1517 N N . MET A 1 194 ? -22.435 9.810 26.232 1.00 89.50 194 MET A N 1
ATOM 1518 C CA . MET A 1 194 ? -22.896 10.042 27.607 1.00 89.50 194 MET A CA 1
ATOM 1519 C C . MET A 1 194 ? -23.288 11.507 27.858 1.00 89.50 194 MET A C 1
ATOM 1521 O O . MET A 1 194 ? -24.222 11.796 28.608 1.00 89.50 194 MET A O 1
ATOM 1525 N N . ASN A 1 195 ? -22.582 12.461 27.248 1.00 89.44 195 ASN A N 1
ATOM 1526 C CA . ASN A 1 195 ? -22.904 13.883 27.363 1.00 89.44 195 ASN A CA 1
ATOM 1527 C C . ASN A 1 195 ? -24.195 14.256 26.617 1.00 89.44 195 ASN A C 1
ATOM 1529 O O . ASN A 1 195 ? -24.925 15.134 27.079 1.00 89.44 195 ASN A O 1
ATOM 1533 N N . LEU A 1 196 ? -24.489 13.607 25.490 1.00 88.00 196 LEU A N 1
ATOM 1534 C CA . LEU A 1 196 ? -25.729 13.789 24.730 1.00 88.00 196 LEU A CA 1
ATOM 1535 C C . LEU A 1 196 ? -26.922 13.110 25.405 1.00 88.00 196 LEU A C 1
ATOM 1537 O O . LEU A 1 196 ? -28.013 13.680 25.419 1.00 88.00 196 LEU A O 1
ATOM 1541 N N . GLU A 1 197 ? -26.705 11.950 26.028 1.00 86.38 197 GLU A N 1
ATOM 1542 C CA . GLU A 1 197 ? -27.704 11.254 26.848 1.00 86.38 197 GLU A CA 1
ATOM 1543 C C . GLU A 1 197 ? -28.157 12.129 28.016 1.00 86.38 197 GLU A C 1
ATOM 1545 O O . GLU A 1 197 ? -29.353 12.342 28.197 1.00 86.38 197 GLU A O 1
ATOM 1550 N N . LYS A 1 198 ? -27.212 12.746 28.740 1.00 88.62 198 LYS A N 1
ATOM 1551 C CA . LYS A 1 198 ? -27.523 13.707 29.815 1.00 88.62 198 LYS A CA 1
ATOM 1552 C C . LYS A 1 198 ? -28.345 14.906 29.337 1.00 88.62 198 LYS A C 1
ATOM 1554 O O . LYS A 1 198 ? -29.089 15.484 30.122 1.00 88.62 198 LYS A O 1
ATOM 1559 N N . LYS A 1 199 ? -28.190 15.299 28.071 1.00 88.94 199 LYS A N 1
ATOM 1560 C CA . LYS A 1 199 ? -28.925 16.410 27.447 1.00 88.94 199 LYS A CA 1
ATOM 1561 C C . LYS A 1 199 ? -30.248 15.973 26.803 1.00 88.94 199 LYS A C 1
ATOM 1563 O O . LYS A 1 199 ? -30.993 16.839 26.360 1.00 88.94 199 LYS A O 1
ATOM 1568 N N . GLY A 1 200 ? -30.529 14.670 26.711 1.00 81.56 200 GLY A N 1
ATOM 1569 C CA . GLY A 1 200 ? -31.735 14.126 26.078 1.00 81.56 200 GLY A CA 1
ATOM 1570 C C . GLY A 1 200 ? -31.786 14.233 24.546 1.00 81.56 200 GLY A C 1
ATOM 1571 O O . GLY A 1 200 ? -32.861 14.070 23.981 1.00 81.56 200 GLY A O 1
ATOM 1572 N N . ARG A 1 201 ? -30.661 14.503 23.859 1.00 78.44 201 ARG A N 1
ATOM 1573 C CA . ARG A 1 201 ? -30.608 14.746 22.394 1.00 78.44 201 ARG A CA 1
ATOM 1574 C C . ARG A 1 201 ? -29.955 13.631 21.571 1.00 78.44 201 ARG A C 1
ATOM 1576 O O . ARG A 1 201 ? -29.683 13.815 20.391 1.00 78.44 201 ARG A O 1
ATOM 1583 N N . LEU A 1 202 ? -29.701 12.467 22.166 1.00 71.81 202 LEU A N 1
ATOM 1584 C CA . LEU A 1 202 ? -28.973 11.383 21.494 1.00 71.81 202 LEU A CA 1
ATOM 1585 C C . LEU A 1 202 ? -29.668 10.881 20.214 1.00 71.81 202 LEU A C 1
ATOM 1587 O O . LEU A 1 202 ? -28.992 10.538 19.249 1.00 71.81 202 LEU A O 1
ATOM 1591 N N . HIS A 1 203 ? -31.003 10.868 20.184 1.00 69.06 203 HIS A N 1
ATOM 1592 C CA . HIS A 1 203 ? -31.759 10.311 19.060 1.00 69.06 203 HIS A CA 1
ATOM 1593 C C . HIS A 1 203 ? -31.540 11.071 17.739 1.00 69.06 203 HIS A C 1
ATOM 1595 O O . HIS A 1 203 ? -31.478 10.445 16.692 1.00 69.06 203 HIS A O 1
ATOM 1601 N N . GLU A 1 204 ? -31.338 12.393 17.782 1.00 69.75 204 GLU A N 1
ATOM 1602 C CA . GLU A 1 204 ? -31.180 13.238 16.583 1.00 69.75 204 GLU A CA 1
ATOM 1603 C C . GLU A 1 204 ? -29.841 13.018 15.854 1.00 69.75 204 GLU A C 1
ATOM 1605 O O . GLU A 1 204 ? -29.728 13.241 14.647 1.00 69.75 204 GLU A O 1
ATOM 1610 N N . GLU A 1 205 ? -28.802 12.621 16.591 1.00 69.94 205 GLU A N 1
ATOM 1611 C CA . GLU A 1 205 ? -27.439 12.467 16.066 1.00 69.94 205 GLU A CA 1
ATOM 1612 C C . GLU A 1 205 ? -27.074 11.000 15.799 1.00 69.94 205 GLU A C 1
ATOM 1614 O O . GLU A 1 205 ? -26.186 10.730 14.990 1.00 69.94 205 GLU A O 1
ATOM 1619 N N . ALA A 1 206 ? -27.778 10.053 16.428 1.00 64.19 206 ALA A N 1
ATOM 1620 C CA . ALA A 1 206 ? -27.535 8.620 16.274 1.00 64.19 206 ALA A CA 1
ATOM 1621 C C . ALA A 1 206 ? -27.855 8.089 14.864 1.00 64.19 206 ALA A C 1
ATOM 1623 O O . ALA A 1 206 ? -27.210 7.143 14.415 1.00 64.19 206 ALA A O 1
ATOM 1624 N N . ASP A 1 207 ? -28.787 8.720 14.144 1.00 67.25 207 ASP A N 1
ATOM 1625 C CA . ASP A 1 207 ? -29.210 8.276 12.808 1.00 67.25 207 ASP A CA 1
ATOM 1626 C C . ASP A 1 207 ? -28.149 8.527 11.719 1.00 67.25 207 ASP A C 1
ATOM 1628 O O . ASP A 1 207 ? -28.202 7.956 10.628 1.00 67.25 207 ASP A O 1
ATOM 1632 N N . LYS A 1 208 ? -27.134 9.351 12.007 1.00 74.44 208 LYS A N 1
ATOM 1633 C CA . LYS A 1 208 ? -26.031 9.649 11.085 1.00 74.44 208 LYS A CA 1
ATOM 1634 C C . LYS A 1 208 ? -24.919 8.603 11.232 1.00 74.44 208 LYS A C 1
ATOM 1636 O O . LYS A 1 208 ? -23.869 8.883 11.808 1.00 74.44 208 LYS A O 1
ATOM 1641 N N . LYS A 1 209 ? -25.142 7.383 10.728 1.00 76.62 209 LYS A N 1
ATOM 1642 C CA . LYS A 1 209 ? -24.105 6.331 10.657 1.00 76.62 209 LYS A CA 1
ATOM 1643 C C . LYS A 1 209 ? -23.266 6.465 9.378 1.00 76.62 209 LYS A C 1
ATOM 1645 O O . LYS A 1 209 ? -23.768 6.885 8.338 1.00 76.62 209 LYS A O 1
ATOM 1650 N N . ILE A 1 210 ? -21.989 6.082 9.450 1.00 79.75 210 ILE A N 1
ATOM 1651 C CA . ILE A 1 210 ? -21.101 6.027 8.280 1.00 79.75 210 ILE A CA 1
ATOM 1652 C C . ILE A 1 210 ? -21.548 4.913 7.329 1.00 79.75 210 ILE A C 1
ATOM 1654 O O . ILE A 1 210 ? -21.756 3.768 7.738 1.00 79.75 210 ILE A O 1
ATOM 1658 N N . ASN A 1 211 ? -21.609 5.233 6.037 1.00 80.00 211 ASN A N 1
ATOM 1659 C CA . ASN A 1 211 ? -21.800 4.248 4.979 1.00 80.00 211 ASN A CA 1
ATOM 1660 C C . ASN A 1 211 ? -20.454 3.609 4.615 1.00 80.00 211 ASN A C 1
ATOM 1662 O O . ASN A 1 211 ? -19.618 4.226 3.966 1.00 80.00 211 ASN A O 1
ATOM 1666 N N . LEU A 1 212 ? -20.249 2.357 5.023 1.00 80.38 212 LEU A N 1
ATOM 1667 C CA . LEU A 1 212 ? -19.012 1.605 4.751 1.00 80.38 212 LEU A CA 1
ATOM 1668 C C . LEU A 1 212 ? -19.098 0.741 3.483 1.00 80.38 212 LEU A C 1
ATOM 1670 O O . LEU A 1 212 ? -18.127 0.080 3.106 1.00 80.38 212 LEU A O 1
ATOM 1674 N N . ASN A 1 213 ? -20.258 0.734 2.826 1.00 81.31 213 ASN A N 1
ATOM 1675 C CA . ASN A 1 213 ? -20.535 -0.106 1.667 1.00 81.31 213 ASN A CA 1
ATOM 1676 C C . ASN A 1 213 ? -19.603 0.250 0.497 1.00 81.31 213 ASN A C 1
ATOM 1678 O O . ASN A 1 213 ? -19.432 1.417 0.160 1.00 81.31 213 ASN A O 1
ATOM 1682 N N . GLY A 1 214 ? -19.005 -0.769 -0.127 1.00 82.38 214 GLY A N 1
ATOM 1683 C CA . GLY A 1 214 ? -18.049 -0.596 -1.230 1.00 82.38 214 GLY A CA 1
ATOM 1684 C C . GLY A 1 214 ? -16.593 -0.393 -0.795 1.00 82.38 214 GLY A C 1
ATOM 1685 O O . GLY A 1 214 ? -15.728 -0.190 -1.648 1.00 82.38 214 GLY A O 1
ATOM 1686 N N . SER A 1 215 ? -16.295 -0.482 0.505 1.00 88.12 215 SER A N 1
ATOM 1687 C CA . SER A 1 215 ? -14.932 -0.387 1.031 1.00 88.12 215 SER A CA 1
ATOM 1688 C C . SER A 1 215 ? -14.596 -1.547 1.969 1.00 88.12 215 SER A C 1
ATOM 1690 O O . SER A 1 215 ? -15.378 -1.895 2.851 1.00 88.12 215 SER A O 1
ATOM 1692 N N . ASP A 1 216 ? -13.397 -2.101 1.821 1.00 91.00 216 ASP A N 1
ATOM 1693 C CA . ASP A 1 216 ? -12.883 -3.193 2.649 1.00 91.00 216 ASP A CA 1
ATOM 1694 C C . ASP A 1 216 ? -11.802 -2.708 3.610 1.00 91.00 216 ASP A C 1
ATOM 1696 O O . ASP A 1 216 ? -11.095 -1.730 3.351 1.00 91.00 216 ASP A O 1
ATOM 1700 N N . TRP A 1 217 ? -11.623 -3.432 4.713 1.00 92.44 217 TRP A N 1
ATOM 1701 C CA . TRP A 1 217 ? -10.497 -3.202 5.611 1.00 92.44 217 TRP A CA 1
ATOM 1702 C C . TRP A 1 217 ? -9.150 -3.459 4.916 1.00 92.44 217 TRP A C 1
ATOM 1704 O O . TRP A 1 217 ? -9.005 -4.299 4.018 1.00 92.44 217 TRP A O 1
ATOM 1714 N N . ILE A 1 218 ? -8.126 -2.717 5.338 1.00 94.00 218 ILE A N 1
ATOM 1715 C CA . ILE A 1 218 ? -6.753 -2.904 4.868 1.00 94.00 218 ILE A CA 1
ATOM 1716 C C . ILE A 1 218 ? -6.259 -4.338 5.130 1.00 94.00 218 ILE A C 1
ATOM 1718 O O . ILE A 1 218 ? -6.496 -4.921 6.189 1.00 94.00 218 ILE A O 1
ATOM 1722 N N . SER A 1 219 ? -5.552 -4.923 4.159 1.00 93.31 219 SER A N 1
ATOM 1723 C CA . SER A 1 219 ? -4.964 -6.259 4.311 1.00 93.31 219 SER A CA 1
ATOM 1724 C C . SER A 1 219 ? -3.743 -6.231 5.237 1.00 93.31 219 SER A C 1
ATOM 1726 O O . SER A 1 219 ? -3.082 -5.201 5.374 1.00 93.31 219 SER A O 1
ATOM 1728 N N . ALA A 1 220 ? -3.379 -7.380 5.816 1.00 93.06 220 ALA A N 1
ATOM 1729 C CA . ALA A 1 220 ? -2.198 -7.495 6.678 1.00 93.06 220 ALA A CA 1
ATOM 1730 C C . ALA A 1 220 ? -0.894 -7.055 5.981 1.00 93.06 220 ALA A C 1
ATOM 1732 O O . ALA A 1 220 ? -0.028 -6.445 6.602 1.00 93.06 220 ALA A O 1
ATOM 1733 N N . ILE A 1 221 ? -0.775 -7.318 4.674 1.00 93.56 221 ILE A N 1
ATOM 1734 C CA . ILE A 1 221 ? 0.390 -6.930 3.864 1.00 93.56 221 ILE A CA 1
ATOM 1735 C C . ILE A 1 221 ? 0.445 -5.409 3.720 1.00 93.56 221 ILE A C 1
ATOM 1737 O O . ILE A 1 221 ? 1.464 -4.796 4.016 1.00 93.56 221 ILE A O 1
ATOM 1741 N N . SER A 1 222 ? -0.668 -4.789 3.324 1.00 92.31 222 SER A N 1
ATOM 1742 C CA . SER A 1 222 ? -0.729 -3.337 3.170 1.00 92.31 222 SER A CA 1
ATOM 1743 C C . SER A 1 222 ? -0.541 -2.610 4.505 1.00 92.31 222 SER A C 1
ATOM 1745 O O . SER A 1 222 ? 0.082 -1.552 4.533 1.00 92.31 222 SER A O 1
ATOM 1747 N N . LEU A 1 223 ? -1.020 -3.185 5.614 1.00 92.62 223 LEU A N 1
ATOM 1748 C CA . LEU A 1 223 ? -0.794 -2.648 6.956 1.00 92.62 223 LEU A CA 1
ATOM 1749 C C . LEU A 1 223 ? 0.690 -2.726 7.343 1.00 92.62 223 LEU A C 1
ATOM 1751 O O . LEU A 1 223 ? 1.260 -1.734 7.790 1.00 92.62 223 LEU A O 1
ATOM 1755 N N . LYS A 1 224 ? 1.349 -3.862 7.090 1.00 92.75 224 LYS A N 1
ATOM 1756 C CA . LYS A 1 224 ? 2.801 -4.016 7.268 1.00 92.75 224 LYS A CA 1
ATOM 1757 C C . LYS A 1 224 ? 3.587 -2.981 6.461 1.00 92.75 224 LYS A C 1
ATOM 1759 O O . LYS A 1 224 ? 4.504 -2.366 7.000 1.00 92.75 224 LYS A O 1
ATOM 1764 N N . ASP A 1 225 ? 3.223 -2.771 5.199 1.00 91.38 225 ASP A N 1
ATOM 1765 C CA . ASP A 1 225 ? 3.903 -1.811 4.324 1.00 91.38 225 ASP A CA 1
ATOM 1766 C C . ASP A 1 225 ? 3.682 -0.360 4.775 1.00 91.38 225 ASP A C 1
ATOM 1768 O O . ASP A 1 225 ? 4.584 0.470 4.655 1.00 91.38 225 ASP A O 1
ATOM 1772 N N . MET A 1 226 ? 2.504 -0.049 5.327 1.00 90.31 226 MET A N 1
ATOM 1773 C CA . MET A 1 226 ? 2.196 1.270 5.883 1.00 90.31 226 MET A CA 1
ATOM 1774 C C . MET A 1 226 ? 2.982 1.548 7.172 1.00 90.31 226 MET A C 1
ATOM 1776 O O . MET A 1 226 ? 3.478 2.658 7.352 1.00 90.31 226 MET A O 1
ATOM 1780 N N . MET A 1 227 ? 3.102 0.558 8.062 1.00 89.50 227 MET A N 1
ATOM 1781 C CA . MET A 1 227 ? 3.711 0.729 9.390 1.00 89.50 227 MET A CA 1
ATOM 1782 C C . MET A 1 227 ? 5.213 0.417 9.431 1.00 89.50 227 MET A C 1
ATOM 1784 O O . MET A 1 227 ? 5.883 0.770 10.404 1.00 89.50 227 MET A O 1
ATOM 1788 N N . LEU A 1 228 ? 5.741 -0.235 8.388 1.00 92.12 228 LEU A N 1
ATOM 1789 C CA . LEU A 1 228 ? 7.113 -0.753 8.301 1.00 92.12 228 LEU A CA 1
ATOM 1790 C C . LEU A 1 228 ? 7.472 -1.696 9.462 1.00 92.12 228 LEU A C 1
ATOM 1792 O O . LEU A 1 228 ? 8.614 -1.744 9.921 1.00 92.12 228 LEU A O 1
ATOM 1796 N N . GLU A 1 229 ? 6.484 -2.450 9.944 1.00 92.25 229 GLU A N 1
ATOM 1797 C CA . GLU A 1 229 ? 6.591 -3.375 11.074 1.00 92.25 229 GLU A CA 1
ATOM 1798 C C . GLU A 1 229 ? 5.981 -4.732 10.714 1.00 92.25 229 GLU A C 1
ATOM 1800 O O . GLU A 1 229 ? 4.997 -4.790 9.975 1.00 92.25 229 GLU A O 1
ATOM 1805 N N . PRO A 1 230 ? 6.534 -5.849 11.214 1.00 91.75 230 PRO A N 1
ATOM 1806 C CA . PRO A 1 230 ? 5.940 -7.157 10.984 1.00 91.75 230 PRO A CA 1
ATOM 1807 C C . PRO A 1 230 ? 4.613 -7.274 11.744 1.00 91.75 230 PRO A C 1
ATOM 1809 O O . PRO A 1 230 ? 4.598 -7.240 12.972 1.00 91.75 230 PRO A O 1
ATOM 1812 N N . VAL A 1 231 ? 3.514 -7.465 11.014 1.00 91.62 231 VAL A N 1
ATOM 1813 C CA . VAL A 1 231 ? 2.179 -7.696 11.584 1.00 91.62 231 VAL A CA 1
ATOM 1814 C C . VAL A 1 231 ? 1.819 -9.172 11.432 1.00 91.62 231 VAL A C 1
ATOM 1816 O O . VAL A 1 231 ? 1.840 -9.709 10.323 1.00 91.62 231 VAL A O 1
ATOM 1819 N N . GLY A 1 232 ? 1.526 -9.835 12.550 1.00 92.56 232 GLY A N 1
ATOM 1820 C CA . GLY A 1 232 ? 1.025 -11.208 12.564 1.00 92.56 232 GLY A CA 1
ATOM 1821 C C . GLY A 1 232 ? -0.459 -11.281 12.196 1.00 92.56 232 GLY A C 1
ATOM 1822 O O . GLY A 1 232 ? -1.194 -10.304 12.313 1.00 92.56 232 GLY A O 1
ATOM 1823 N N . GLU A 1 233 ? -0.939 -12.458 11.798 1.00 93.38 233 GLU A N 1
ATOM 1824 C CA . GLU A 1 233 ? -2.351 -12.642 11.430 1.00 93.38 233 GLU A CA 1
ATOM 1825 C C . GLU A 1 233 ? -3.300 -12.383 12.614 1.00 93.38 233 GLU A C 1
ATOM 1827 O O . GLU A 1 233 ? -4.328 -11.728 12.461 1.00 93.38 233 GLU A O 1
ATOM 1832 N N . HIS A 1 234 ? -2.940 -12.842 13.817 1.00 94.38 234 HIS A N 1
ATOM 1833 C CA . HIS A 1 234 ? -3.725 -12.594 15.033 1.00 94.38 234 HIS A CA 1
ATOM 1834 C C . HIS A 1 234 ? -3.789 -11.108 15.401 1.00 94.38 234 HIS A C 1
ATOM 1836 O O . HIS A 1 234 ? -4.839 -10.618 15.810 1.00 94.38 234 HIS A O 1
ATOM 1842 N N . GLU A 1 235 ? -2.682 -10.388 15.227 1.00 93.44 235 GLU A N 1
ATOM 1843 C CA . GLU A 1 235 ? -2.599 -8.948 15.485 1.00 93.44 235 GLU A CA 1
ATOM 1844 C C . GLU A 1 235 ? -3.466 -8.168 14.492 1.00 93.44 235 GLU A C 1
ATOM 1846 O O . GLU A 1 235 ? -4.206 -7.270 14.886 1.00 93.44 235 GLU A O 1
ATOM 1851 N N . HIS A 1 236 ? -3.440 -8.561 13.214 1.00 95.31 236 HIS A N 1
ATOM 1852 C CA . HIS A 1 236 ? -4.311 -7.987 12.189 1.00 95.31 236 HIS A CA 1
ATOM 1853 C C . HIS A 1 236 ? -5.793 -8.249 12.484 1.00 95.31 236 HIS A C 1
ATOM 1855 O O . HIS A 1 236 ? -6.587 -7.315 12.432 1.00 95.31 236 HIS A O 1
ATOM 1861 N N . LYS A 1 237 ? -6.164 -9.471 12.890 1.00 96.12 237 LYS A N 1
ATOM 1862 C CA . LYS A 1 237 ? -7.537 -9.783 13.330 1.00 96.12 237 LYS A CA 1
ATOM 1863 C C . LYS A 1 237 ? -7.963 -8.917 14.515 1.00 96.12 237 LYS A C 1
ATOM 1865 O O . LYS A 1 237 ? -9.071 -8.393 14.515 1.00 96.12 237 LYS A O 1
ATOM 1870 N N . HIS A 1 238 ? -7.085 -8.732 15.501 1.00 95.00 238 HIS A N 1
ATOM 1871 C CA . HIS A 1 238 ? -7.366 -7.869 16.648 1.00 95.00 238 HIS A CA 1
ATOM 1872 C C . HIS A 1 238 ? -7.587 -6.408 16.232 1.00 95.00 238 HIS A C 1
ATOM 1874 O O . HIS A 1 238 ? -8.527 -5.771 16.702 1.00 95.00 238 HIS A O 1
ATOM 1880 N N . PHE A 1 239 ? -6.764 -5.903 15.313 1.00 95.62 239 PHE A N 1
ATOM 1881 C CA . PHE A 1 239 ? -6.933 -4.573 14.735 1.00 95.62 239 PHE A CA 1
ATOM 1882 C C . PHE A 1 239 ? -8.279 -4.427 14.010 1.00 95.62 239 PHE A C 1
ATOM 1884 O O . PHE A 1 239 ? -8.999 -3.466 14.265 1.00 95.62 239 PHE A O 1
ATOM 1891 N N . VAL A 1 240 ? -8.653 -5.389 13.159 1.00 95.38 240 VAL A N 1
ATOM 1892 C CA . VAL A 1 240 ? -9.941 -5.360 12.445 1.00 95.38 240 VAL A CA 1
ATOM 1893 C C . VAL A 1 240 ? -11.111 -5.353 13.428 1.00 95.38 240 VAL A C 1
ATOM 1895 O O . VAL A 1 240 ? -11.971 -4.488 13.312 1.00 95.38 240 VAL A O 1
ATOM 1898 N N . LEU A 1 241 ? -11.096 -6.217 14.450 1.00 95.88 241 LEU A N 1
ATOM 1899 C CA . LEU A 1 241 ? -12.130 -6.240 15.495 1.00 95.88 241 LEU A CA 1
ATOM 1900 C C . LEU A 1 241 ? -12.266 -4.889 16.211 1.00 95.88 241 LEU A C 1
ATOM 1902 O O . LEU A 1 241 ? -13.370 -4.450 16.531 1.00 95.88 241 LEU A O 1
ATOM 1906 N N . LEU A 1 242 ? -11.144 -4.220 16.478 1.00 95.44 242 LEU A N 1
ATOM 1907 C CA . LEU A 1 242 ? -11.144 -2.913 17.126 1.00 95.44 242 LEU A CA 1
ATOM 1908 C C . LEU A 1 242 ? -11.710 -1.818 16.208 1.00 95.44 242 LEU A C 1
ATOM 1910 O O . LEU A 1 242 ? -12.466 -0.964 16.669 1.00 95.44 242 LEU A O 1
ATOM 1914 N N . MET A 1 243 ? -11.397 -1.863 14.913 1.00 93.94 243 MET A N 1
ATOM 1915 C CA . MET A 1 243 ? -11.912 -0.908 13.929 1.00 93.94 243 MET A CA 1
ATOM 1916 C C . MET A 1 243 ? -13.392 -1.141 13.593 1.00 93.94 243 MET A C 1
ATOM 1918 O O . MET A 1 243 ? -14.136 -0.178 13.415 1.00 93.94 243 MET A O 1
ATOM 1922 N N . GLU A 1 244 ? -13.846 -2.394 13.558 1.00 93.31 244 GLU A N 1
ATOM 1923 C CA . GLU A 1 244 ? -15.269 -2.750 13.468 1.00 93.31 244 GLU A CA 1
ATOM 1924 C C . GLU A 1 244 ? -16.031 -2.213 14.673 1.00 93.31 244 GLU A C 1
ATOM 1926 O O . GLU A 1 244 ? -17.033 -1.519 14.513 1.00 93.31 244 GLU A O 1
ATOM 1931 N N . ARG A 1 245 ? -15.481 -2.413 15.876 1.00 93.38 245 ARG A N 1
ATOM 1932 C CA . ARG A 1 245 ? -16.050 -1.847 17.097 1.00 93.38 245 ARG A CA 1
ATOM 1933 C C . ARG A 1 245 ? -16.173 -0.327 17.025 1.00 93.38 245 ARG A C 1
ATOM 1935 O O . ARG A 1 245 ? -17.187 0.193 17.469 1.00 93.38 245 ARG A O 1
ATOM 1942 N N . LEU A 1 246 ? -15.173 0.381 16.497 1.00 91.50 246 LEU A N 1
ATOM 1943 C CA . LEU A 1 246 ? -15.233 1.836 16.321 1.00 91.50 246 LEU A CA 1
ATOM 1944 C C . LEU A 1 246 ? -16.326 2.248 15.319 1.00 91.50 246 LEU A C 1
ATOM 1946 O O . LEU A 1 246 ? -17.047 3.212 15.561 1.00 91.50 246 LEU A O 1
ATOM 1950 N N . ALA A 1 247 ? -16.474 1.509 14.219 1.00 91.12 247 ALA A N 1
ATOM 1951 C CA . ALA A 1 247 ? -17.462 1.801 13.183 1.00 91.12 247 ALA A CA 1
ATOM 1952 C C . ALA A 1 247 ? -18.916 1.532 13.621 1.00 91.12 247 ALA A C 1
ATOM 1954 O O . ALA A 1 247 ? -19.842 2.195 13.141 1.00 91.12 247 ALA A O 1
ATOM 1955 N N . ASP A 1 248 ? -19.119 0.580 14.534 1.00 89.12 248 ASP A N 1
ATOM 1956 C CA . ASP A 1 248 ? -20.436 0.222 15.062 1.00 89.12 248 ASP A CA 1
ATOM 1957 C C . ASP A 1 248 ? -20.956 1.148 16.165 1.00 89.12 248 ASP A C 1
ATOM 1959 O O . ASP A 1 248 ? -22.149 1.103 16.473 1.00 89.12 248 ASP A O 1
ATOM 1963 N N . LEU A 1 249 ? -20.105 2.004 16.739 1.00 87.31 249 LEU A N 1
ATOM 1964 C CA . LEU A 1 249 ? -20.533 2.958 17.760 1.00 87.31 249 LEU A CA 1
ATOM 1965 C C . LEU A 1 249 ? -21.515 4.003 17.201 1.00 87.31 249 LEU A C 1
ATOM 1967 O O . LEU A 1 249 ? -21.391 4.427 16.045 1.00 87.31 249 LEU A O 1
ATOM 1971 N N . PRO A 1 250 ? -22.465 4.477 18.030 1.00 84.50 250 PRO A N 1
ATOM 1972 C CA . PRO A 1 250 ? -23.244 5.660 17.695 1.00 84.50 250 PRO A CA 1
ATOM 1973 C C . PRO A 1 250 ? -22.305 6.869 17.578 1.00 84.50 250 PRO A C 1
ATOM 1975 O O . PRO A 1 250 ? -21.306 6.954 18.290 1.00 84.50 250 PRO A O 1
ATOM 1978 N N . LEU A 1 251 ? -22.628 7.807 16.683 1.00 85.31 251 LEU A N 1
ATOM 1979 C CA . LEU A 1 251 ? -21.796 8.978 16.347 1.00 85.31 251 LEU A CA 1
ATOM 1980 C C . LEU A 1 251 ? -20.478 8.663 15.618 1.00 85.31 251 LEU A C 1
ATOM 1982 O O . LEU A 1 251 ? -19.600 9.525 15.544 1.00 85.31 251 LEU A O 1
ATOM 1986 N N . SER A 1 252 ? -20.342 7.474 15.020 1.00 85.88 252 SER A N 1
ATOM 1987 C CA . SER A 1 252 ? -19.128 7.101 14.282 1.00 85.88 252 SER A CA 1
ATOM 1988 C C . SER A 1 252 ? -18.752 8.094 13.176 1.00 85.88 252 SER A C 1
ATOM 1990 O O . SER A 1 252 ? -17.565 8.241 12.902 1.00 85.88 252 SER A O 1
ATOM 1992 N N . TYR A 1 253 ? -19.716 8.852 12.627 1.00 87.25 253 TYR A N 1
ATOM 1993 C CA . TYR A 1 253 ? -19.499 9.899 11.614 1.00 87.25 253 TYR A CA 1
ATOM 1994 C C . TYR A 1 253 ? -18.408 10.915 11.970 1.00 87.25 253 TYR A C 1
ATOM 1996 O O . TYR A 1 253 ? -17.757 11.449 11.078 1.00 87.25 253 TYR A O 1
ATOM 2004 N N . LYS A 1 254 ? -18.181 11.192 13.259 1.00 87.50 254 LYS A N 1
ATOM 2005 C CA . LYS A 1 254 ? -17.153 12.155 13.683 1.00 87.50 254 LYS A CA 1
ATOM 2006 C C . LYS A 1 254 ? -15.737 11.672 13.394 1.00 87.50 254 LYS A C 1
ATOM 2008 O O . LYS A 1 254 ? -14.845 12.482 13.182 1.00 87.50 254 LYS A O 1
ATOM 2013 N N . GLU A 1 255 ? -15.541 10.359 13.370 1.00 89.38 255 GLU A N 1
ATOM 2014 C CA . GLU A 1 255 ? -14.242 9.717 13.168 1.00 89.38 255 GLU A CA 1
ATOM 2015 C C . GLU A 1 255 ? -14.153 9.040 11.790 1.00 89.38 255 GLU A C 1
ATOM 2017 O O . GLU A 1 255 ? -13.370 8.108 11.584 1.00 89.38 255 GLU A O 1
ATOM 2022 N N . GLU A 1 256 ? -14.936 9.521 10.817 1.00 88.94 256 GLU A N 1
ATOM 2023 C CA . GLU A 1 256 ? -14.946 8.995 9.450 1.00 88.94 256 GLU A CA 1
ATOM 2024 C C . GLU A 1 256 ? -13.567 9.090 8.788 1.00 88.94 256 GLU A C 1
ATOM 2026 O O . GLU A 1 256 ? -13.098 8.113 8.206 1.00 88.94 256 GLU A O 1
ATOM 2031 N N . GLU A 1 257 ? -12.874 10.222 8.932 1.00 91.06 257 GLU A N 1
ATOM 2032 C CA . GLU A 1 257 ? -11.539 10.429 8.354 1.00 91.06 257 GLU A CA 1
ATOM 2033 C C . GLU A 1 257 ? -10.531 9.386 8.856 1.00 91.06 257 GLU A C 1
ATOM 2035 O O . GLU A 1 257 ? -9.726 8.847 8.088 1.00 91.06 257 GLU A O 1
ATOM 2040 N N . PHE A 1 258 ? -10.611 9.056 10.148 1.00 92.69 258 PHE A N 1
ATOM 2041 C CA . PHE A 1 258 ? -9.753 8.056 10.767 1.00 92.69 258 PHE A CA 1
ATOM 2042 C C . PHE A 1 258 ? -10.065 6.651 10.241 1.00 92.69 258 PHE A C 1
ATOM 2044 O O . PHE A 1 258 ? -9.146 5.907 9.898 1.00 92.69 258 PHE A O 1
ATOM 2051 N N . ILE A 1 259 ? -11.347 6.292 10.121 1.00 92.38 259 ILE A N 1
ATOM 2052 C CA . ILE A 1 259 ? -11.773 4.982 9.607 1.00 92.38 259 ILE A CA 1
ATOM 2053 C C . ILE A 1 259 ? -11.399 4.831 8.126 1.00 92.38 259 ILE A C 1
ATOM 2055 O O . ILE A 1 259 ? -10.826 3.809 7.736 1.00 92.38 259 ILE A O 1
ATOM 2059 N N . MET A 1 260 ? -11.667 5.852 7.308 1.00 91.25 260 MET A N 1
ATOM 2060 C CA . MET A 1 260 ? -11.439 5.822 5.860 1.00 91.25 260 MET A CA 1
ATOM 2061 C C . MET A 1 260 ? -9.955 5.722 5.495 1.00 91.25 260 MET A C 1
ATOM 2063 O O . MET A 1 260 ? -9.615 5.078 4.504 1.00 91.25 260 MET A O 1
ATOM 2067 N N . LYS A 1 261 ? -9.046 6.244 6.332 1.00 92.38 261 LYS A N 1
ATOM 2068 C CA . LYS A 1 261 ? -7.590 6.075 6.164 1.00 92.38 261 LYS A CA 1
ATOM 2069 C C . LYS A 1 261 ? -7.155 4.604 6.099 1.00 92.38 261 LYS A C 1
ATOM 2071 O O . LYS A 1 261 ? -6.180 4.281 5.419 1.00 92.38 261 LYS A O 1
ATOM 2076 N N . TYR A 1 262 ? -7.867 3.716 6.796 1.00 93.00 262 TYR A N 1
ATOM 2077 C CA . TYR A 1 262 ? -7.575 2.278 6.856 1.00 93.00 262 TYR A CA 1
ATOM 2078 C C . TYR A 1 262 ? -8.548 1.426 6.023 1.00 93.00 262 TYR A C 1
ATOM 2080 O O . TYR A 1 262 ? -8.527 0.193 6.114 1.00 93.00 262 TYR A O 1
ATOM 2088 N N . ARG A 1 263 ? -9.375 2.064 5.186 1.00 91.31 263 ARG A N 1
ATOM 2089 C CA . ARG A 1 263 ? -10.267 1.414 4.219 1.00 91.31 263 ARG A CA 1
ATOM 2090 C C . ARG A 1 263 ? -9.658 1.444 2.816 1.00 91.31 263 ARG A C 1
ATOM 2092 O O . ARG A 1 263 ? -8.888 2.331 2.460 1.00 91.31 263 ARG A O 1
ATOM 2099 N N . ARG A 1 264 ? -9.994 0.450 1.997 1.00 88.75 264 ARG A N 1
ATOM 2100 C CA . ARG A 1 264 ? -9.655 0.394 0.570 1.00 88.75 264 ARG A CA 1
ATOM 2101 C C . ARG A 1 264 ? -10.933 0.258 -0.240 1.00 88.75 264 ARG A C 1
ATOM 2103 O O . ARG A 1 264 ? -11.732 -0.634 0.026 1.00 88.75 264 ARG A O 1
ATOM 2110 N N . ASN A 1 265 ? -11.095 1.105 -1.250 1.00 82.94 265 ASN A N 1
ATOM 2111 C CA . ASN A 1 265 ? -12.251 1.046 -2.139 1.00 82.94 265 ASN A CA 1
ATOM 2112 C C . ASN A 1 265 ? -12.206 -0.232 -2.978 1.00 82.94 265 ASN A C 1
ATOM 2114 O O . ASN A 1 265 ? -11.201 -0.523 -3.634 1.00 82.94 265 ASN A O 1
ATOM 2118 N N . LEU A 1 266 ? -13.303 -0.982 -2.967 1.00 81.00 266 LEU A N 1
ATOM 2119 C CA . LEU A 1 266 ? -13.488 -2.128 -3.837 1.00 81.00 266 LEU A CA 1
ATOM 2120 C C . LEU A 1 266 ? -14.027 -1.655 -5.185 1.00 81.00 266 LEU A C 1
ATOM 2122 O O . LEU A 1 266 ? -15.128 -1.116 -5.285 1.00 81.00 266 LEU A O 1
ATOM 2126 N N . MET A 1 267 ? -13.267 -1.906 -6.250 1.00 71.75 267 MET A N 1
ATOM 2127 C CA . MET A 1 267 ? -13.807 -1.839 -7.606 1.00 71.75 267 MET A CA 1
ATOM 2128 C C . MET A 1 267 ? -14.755 -3.021 -7.806 1.00 71.75 267 MET A C 1
ATOM 2130 O O . MET A 1 267 ? -14.320 -4.142 -8.066 1.00 71.75 267 MET A O 1
ATOM 2134 N N . THR A 1 268 ? -16.055 -2.769 -7.676 1.00 68.88 268 THR A N 1
ATOM 2135 C CA . THR A 1 268 ? -17.084 -3.752 -8.018 1.00 68.88 268 THR A CA 1
ATOM 2136 C C . THR A 1 268 ? -17.295 -3.711 -9.528 1.00 68.88 268 THR A C 1
ATOM 2138 O O . THR A 1 268 ? -17.826 -2.738 -10.055 1.00 68.88 268 THR A O 1
ATOM 2141 N N . GLN A 1 269 ? -16.851 -4.747 -10.241 1.00 64.38 269 GLN A N 1
ATOM 2142 C CA . GLN A 1 269 ? -17.265 -4.970 -11.626 1.00 64.38 269 GLN A CA 1
ATOM 2143 C C . GLN A 1 269 ? -18.586 -5.738 -11.584 1.00 64.38 269 GLN A C 1
ATOM 2145 O O . GLN A 1 269 ? -18.603 -6.920 -11.239 1.00 64.38 269 GLN A O 1
ATOM 2150 N N . SER A 1 270 ? -19.699 -5.072 -11.887 1.00 65.19 270 SER A N 1
ATOM 2151 C CA . SER A 1 270 ? -20.988 -5.738 -12.061 1.00 65.19 270 SER A CA 1
ATOM 2152 C C . SER A 1 270 ? -20.934 -6.594 -13.327 1.00 65.19 270 SER A C 1
ATOM 2154 O O . SER A 1 270 ? -21.024 -6.087 -14.441 1.00 65.19 270 SER A O 1
ATOM 2156 N N . LEU A 1 271 ? -20.753 -7.905 -13.160 1.00 61.75 271 LEU A N 1
ATOM 2157 C CA . LEU A 1 271 ? -20.970 -8.886 -14.223 1.00 61.75 271 LEU A CA 1
ATOM 2158 C C . LEU A 1 271 ? -22.477 -9.149 -14.340 1.00 61.75 271 LEU A C 1
ATOM 2160 O O . LEU A 1 271 ? -22.957 -10.210 -13.949 1.00 61.75 271 LEU A O 1
ATOM 2164 N N . SER A 1 272 ? -23.235 -8.176 -14.843 1.00 59.53 272 SER A N 1
ATOM 2165 C CA . SER A 1 272 ? -24.586 -8.420 -15.352 1.00 59.53 272 SER A CA 1
ATOM 2166 C C . SER A 1 272 ? -24.449 -9.102 -16.712 1.00 59.53 272 SER A C 1
ATOM 2168 O O . SER A 1 272 ? -24.386 -8.461 -17.756 1.00 59.53 272 SER A O 1
ATOM 2170 N N . GLY A 1 273 ? -24.255 -10.418 -16.678 1.00 53.03 273 GLY A N 1
ATOM 2171 C CA . GLY A 1 273 ? -24.413 -11.273 -17.844 1.00 53.03 273 GLY A CA 1
ATOM 2172 C C . GLY A 1 273 ? -25.611 -12.166 -17.592 1.00 53.03 273 GLY A C 1
ATOM 2173 O O . GLY A 1 273 ? -25.525 -13.059 -16.746 1.00 53.03 273 GLY A O 1
ATOM 2174 N N . ASP A 1 274 ? -26.714 -11.918 -18.290 1.00 50.12 274 ASP A N 1
ATOM 2175 C CA . ASP A 1 274 ? -27.903 -12.750 -18.182 1.00 50.12 274 ASP A CA 1
ATOM 2176 C C . ASP A 1 274 ? -27.575 -14.196 -18.561 1.00 50.12 274 ASP A C 1
ATOM 2178 O O . ASP A 1 274 ? -27.066 -14.500 -19.644 1.00 50.12 274 ASP A O 1
ATOM 2182 N N . ILE A 1 275 ? -27.820 -15.108 -17.617 1.00 49.88 275 ILE A N 1
ATOM 2183 C CA . ILE A 1 275 ? -27.641 -16.543 -17.830 1.00 49.88 275 ILE A CA 1
ATOM 2184 C C . ILE A 1 275 ? -28.791 -16.985 -18.745 1.00 49.88 275 ILE A C 1
ATOM 2186 O O . ILE A 1 275 ? -29.950 -16.920 -18.321 1.00 49.88 275 ILE A O 1
ATOM 2190 N N . PRO A 1 276 ? -28.522 -17.443 -19.983 1.00 51.97 276 PRO A N 1
ATOM 2191 C CA . PRO A 1 276 ? -29.586 -17.873 -20.878 1.00 51.97 276 PRO A CA 1
ATOM 2192 C C . PRO A 1 276 ? -30.320 -19.068 -20.263 1.00 51.97 276 PRO A C 1
ATOM 2194 O O . PRO A 1 276 ? -29.700 -20.035 -19.812 1.00 51.97 276 PRO A O 1
ATOM 2197 N N . LYS A 1 277 ? -31.654 -18.993 -20.222 1.00 49.47 277 LYS A N 1
ATOM 2198 C CA . LYS A 1 277 ? -32.499 -20.040 -19.632 1.00 49.47 277 LYS A CA 1
ATOM 2199 C C . LYS A 1 277 ? -32.379 -21.335 -20.460 1.00 49.47 277 LYS A C 1
ATOM 2201 O O . LYS A 1 277 ? -32.516 -21.265 -21.681 1.00 49.47 277 LYS A O 1
ATOM 2206 N N . PRO A 1 278 ? -32.132 -22.505 -19.837 1.00 51.06 278 PRO A N 1
ATOM 2207 C CA . PRO A 1 278 ? -32.009 -23.771 -20.557 1.00 51.06 278 PRO A CA 1
ATOM 2208 C C . PRO A 1 278 ? -33.361 -24.212 -21.136 1.00 51.06 278 PRO A C 1
ATOM 2210 O O . PRO A 1 278 ? -34.385 -24.159 -20.453 1.00 51.06 278 PRO A O 1
ATOM 2213 N N . LEU A 1 279 ? -33.355 -24.653 -22.396 1.00 56.16 279 LEU A N 1
ATOM 2214 C CA . LEU A 1 279 ? -34.533 -25.164 -23.103 1.00 56.16 279 LEU A CA 1
ATOM 2215 C C . LEU A 1 279 ? -34.788 -26.619 -22.686 1.00 56.16 279 LEU A C 1
ATOM 2217 O O . LEU A 1 279 ? -33.847 -27.336 -22.351 1.00 56.16 279 LEU A O 1
ATOM 2221 N N . VAL A 1 280 ? -36.047 -27.062 -22.689 1.00 56.56 280 VAL A N 1
ATOM 2222 C CA . VAL A 1 280 ? -36.445 -28.427 -22.302 1.00 56.56 280 VAL A CA 1
ATOM 2223 C C . VAL A 1 280 ? -36.986 -29.156 -23.532 1.00 56.56 280 VAL A C 1
ATOM 2225 O O . VAL A 1 280 ? -37.932 -28.681 -24.149 1.00 56.56 280 VAL A O 1
ATOM 2228 N N . ASP A 1 281 ? -36.394 -30.300 -23.872 1.00 62.44 281 ASP A N 1
ATOM 2229 C CA . ASP A 1 281 ? -36.890 -31.222 -24.903 1.00 62.44 281 ASP A CA 1
ATOM 2230 C C . ASP A 1 281 ? -38.216 -31.875 -24.475 1.00 62.44 281 ASP A C 1
ATOM 2232 O O . ASP A 1 281 ? -38.468 -32.057 -23.283 1.00 62.44 281 ASP A O 1
ATOM 2236 N N . ASP A 1 282 ? -38.986 -32.401 -25.432 1.00 70.19 282 ASP A N 1
ATOM 2237 C CA . ASP A 1 282 ? -40.248 -33.144 -25.216 1.00 70.19 282 ASP A CA 1
ATOM 2238 C C . ASP A 1 282 ? -40.129 -34.364 -24.272 1.00 70.19 282 ASP A C 1
ATOM 2240 O O . ASP A 1 282 ? -41.121 -34.898 -23.781 1.00 70.19 282 ASP A O 1
ATOM 2244 N N . LYS A 1 283 ? -38.901 -34.818 -23.984 1.00 66.62 283 LYS A N 1
ATOM 2245 C CA . LYS A 1 283 ? -38.589 -35.891 -23.017 1.00 66.62 283 LYS A CA 1
ATOM 2246 C C . LYS A 1 283 ? -38.215 -35.365 -21.623 1.00 66.62 283 LYS A C 1
ATOM 2248 O O . LYS A 1 283 ? -37.678 -36.121 -20.813 1.00 66.62 283 LYS A O 1
ATOM 2253 N N . GLY A 1 284 ? -38.436 -34.077 -21.359 1.00 61.47 284 GLY A N 1
ATOM 2254 C CA . GLY A 1 284 ? -38.129 -33.412 -20.092 1.00 61.47 284 GLY A CA 1
ATOM 2255 C C . GLY A 1 284 ? -36.636 -33.174 -19.839 1.00 61.47 284 GLY A C 1
ATOM 2256 O O . GLY A 1 284 ? -36.242 -32.939 -18.699 1.00 61.47 284 GLY A O 1
ATOM 2257 N N . ARG A 1 285 ? -35.780 -33.263 -20.867 1.00 43.34 285 ARG A N 1
ATOM 2258 C CA . ARG A 1 285 ? -34.321 -33.090 -20.736 1.00 43.34 285 ARG A CA 1
ATOM 2259 C C . ARG A 1 285 ? -33.922 -31.663 -21.096 1.00 43.34 285 ARG A C 1
ATOM 2261 O O . ARG A 1 285 ? -34.357 -31.154 -22.119 1.00 43.34 285 ARG A O 1
ATOM 2268 N N . GLN A 1 286 ? -33.092 -31.031 -20.272 1.00 54.28 286 GLN A N 1
ATOM 2269 C CA . GLN A 1 286 ? -32.625 -29.664 -20.513 1.00 54.28 286 GLN A CA 1
ATOM 2270 C C . GLN A 1 286 ? -31.407 -29.650 -21.451 1.00 54.28 286 GLN A C 1
ATOM 2272 O O . GLN A 1 286 ? -30.445 -30.377 -21.205 1.00 54.28 286 GLN A O 1
ATOM 2277 N N . TYR A 1 287 ? -31.434 -28.830 -22.505 1.00 47.09 287 TYR A N 1
ATOM 2278 C CA . TYR A 1 287 ? -30.339 -28.663 -23.469 1.00 47.09 287 TYR A CA 1
ATOM 2279 C C . TYR A 1 287 ? -30.264 -27.223 -24.017 1.00 47.09 287 TYR A C 1
ATOM 2281 O O . TYR A 1 287 ? -31.162 -26.407 -23.821 1.00 47.09 287 TYR A O 1
ATOM 2289 N N . ILE A 1 288 ? -29.153 -26.893 -24.683 1.00 44.44 288 ILE A N 1
ATOM 2290 C CA . ILE A 1 288 ? -28.909 -25.594 -25.333 1.00 44.44 288 ILE A CA 1
ATOM 2291 C C . ILE A 1 288 ? -28.517 -25.889 -26.788 1.00 44.44 288 ILE A C 1
ATOM 2293 O O . ILE A 1 288 ? -27.515 -26.566 -27.024 1.00 44.44 288 ILE A O 1
ATOM 2297 N N . LYS A 1 289 ? -29.312 -25.438 -27.768 1.00 44.34 289 LYS A N 1
ATOM 2298 C CA . LYS A 1 289 ? -29.117 -25.754 -29.196 1.00 44.34 289 LYS A CA 1
ATOM 2299 C C . LYS A 1 289 ? -28.119 -24.789 -29.856 1.00 44.34 289 LYS A C 1
ATOM 2301 O O . LYS A 1 289 ? -28.154 -23.586 -29.616 1.00 44.34 289 LYS A O 1
ATOM 2306 N N . ALA A 1 290 ? -27.203 -25.317 -30.674 1.00 44.72 290 ALA A N 1
ATOM 2307 C CA . ALA A 1 290 ? -26.054 -24.573 -31.213 1.00 44.72 290 ALA A CA 1
ATOM 2308 C C . ALA A 1 290 ? -26.206 -24.054 -32.662 1.00 44.72 290 ALA A C 1
ATOM 2310 O O . ALA A 1 290 ? -25.381 -23.252 -33.089 1.00 44.72 290 ALA A O 1
ATOM 2311 N N . GLU A 1 291 ? -27.245 -24.446 -33.406 1.00 53.31 291 GLU A N 1
ATOM 2312 C CA . GLU A 1 291 ? -27.502 -23.955 -34.780 1.00 53.31 291 GLU A CA 1
ATOM 2313 C C . GLU A 1 291 ? -28.250 -22.609 -34.812 1.00 53.31 291 GLU A C 1
ATOM 2315 O O . GLU A 1 291 ? -28.169 -21.867 -35.783 1.00 53.31 291 GLU A O 1
ATOM 2320 N N . GLU A 1 292 ? -28.908 -22.228 -33.715 1.00 60.28 292 GLU A N 1
ATOM 2321 C CA . GLU A 1 292 ? -29.615 -20.944 -33.579 1.00 60.28 292 GLU A CA 1
ATOM 2322 C C . GLU A 1 292 ? -28.673 -19.761 -33.317 1.00 60.28 292 GLU A C 1
ATOM 2324 O O . GLU A 1 292 ? -29.114 -18.616 -33.269 1.00 60.28 292 GLU A O 1
ATOM 2329 N N . GLN A 1 293 ? -27.367 -20.010 -33.172 1.00 67.81 293 GLN A N 1
ATOM 2330 C CA . GLN A 1 293 ? -26.414 -19.027 -32.659 1.00 67.81 293 GLN A CA 1
ATOM 2331 C C . G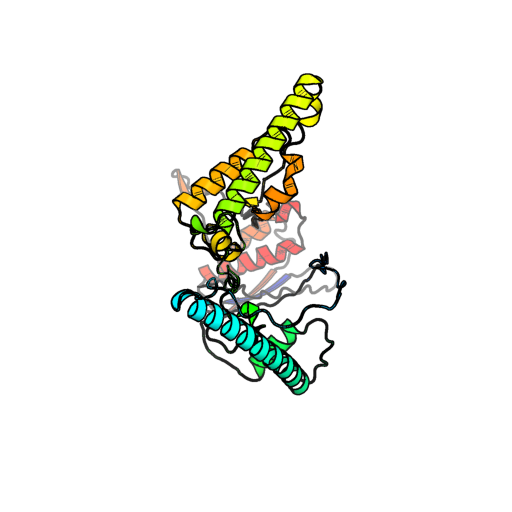LN A 1 293 ? -26.351 -17.738 -33.487 1.00 67.81 293 GLN A C 1
ATOM 2333 O O . GLN A 1 293 ? -26.250 -16.664 -32.904 1.00 67.81 293 GLN A O 1
ATOM 2338 N N . VAL A 1 294 ? -26.437 -17.808 -34.816 1.00 72.19 294 VAL A N 1
ATOM 2339 C CA . VAL A 1 294 ? -26.392 -16.605 -35.669 1.00 72.19 294 VAL A CA 1
ATOM 2340 C C . VAL A 1 294 ? -27.716 -15.830 -35.635 1.00 72.19 294 VAL A C 1
ATOM 2342 O O . VAL A 1 294 ? -27.717 -14.607 -35.735 1.00 72.19 294 VAL A O 1
ATOM 2345 N N . MET A 1 295 ? -28.837 -16.527 -35.433 1.00 74.25 295 MET A N 1
ATOM 2346 C CA . MET A 1 295 ? -30.183 -15.944 -35.430 1.00 74.25 295 MET A CA 1
ATOM 2347 C C . MET A 1 295 ? -30.536 -15.276 -34.094 1.00 74.25 295 MET A C 1
ATOM 2349 O O . MET A 1 295 ? -31.180 -14.228 -34.082 1.00 74.25 295 MET A O 1
ATOM 2353 N N . THR A 1 296 ? -30.083 -15.844 -32.970 1.00 74.69 296 THR A N 1
ATOM 2354 C CA . THR A 1 296 ? -30.389 -15.360 -31.612 1.00 74.69 296 THR A CA 1
ATOM 2355 C C . THR A 1 296 ? -30.209 -13.846 -31.415 1.00 74.69 296 THR A C 1
ATOM 2357 O O . THR A 1 296 ? -31.130 -13.227 -30.885 1.00 74.69 296 THR A O 1
ATOM 2360 N N . PRO A 1 297 ? -29.087 -13.209 -31.820 1.00 75.88 297 PRO A N 1
ATOM 2361 C CA . PRO A 1 297 ? -28.902 -11.776 -31.588 1.00 75.88 297 PRO A CA 1
ATOM 2362 C C . PRO A 1 297 ? -29.914 -10.905 -32.345 1.00 75.88 297 PRO A C 1
ATOM 2364 O O . PRO A 1 297 ? -30.366 -9.901 -31.808 1.00 75.88 297 PRO A O 1
ATOM 2367 N N . LEU A 1 298 ? -30.316 -11.299 -33.555 1.00 74.25 298 LEU A N 1
ATOM 2368 C CA . LEU A 1 298 ? -31.293 -10.553 -34.354 1.00 74.25 298 LEU A CA 1
ATOM 2369 C C . LEU A 1 298 ? -32.715 -10.725 -33.813 1.00 74.25 298 LEU A C 1
ATOM 2371 O O . LEU A 1 298 ? -33.479 -9.764 -33.747 1.00 74.25 298 LEU A O 1
ATOM 2375 N N . GLN A 1 299 ? -33.056 -11.941 -33.382 1.00 76.19 299 GLN A N 1
ATOM 2376 C CA . GLN A 1 299 ? -34.350 -12.235 -32.774 1.00 76.19 299 GLN A CA 1
ATOM 2377 C C . GLN A 1 299 ? -34.528 -11.523 -31.430 1.00 76.19 299 GLN A C 1
ATOM 2379 O O . GLN A 1 299 ? -35.608 -11.008 -31.158 1.00 76.19 299 GLN A O 1
ATOM 2384 N N . PHE A 1 300 ? -33.478 -11.471 -30.606 1.00 72.94 300 PHE A N 1
ATOM 2385 C CA . PHE A 1 300 ? -33.514 -10.821 -29.295 1.00 72.94 300 PHE A CA 1
ATOM 2386 C C . PHE A 1 300 ? -33.810 -9.323 -29.395 1.00 72.94 300 PHE A C 1
ATOM 2388 O O . PHE A 1 300 ? -34.588 -8.781 -28.619 1.00 72.94 300 PHE A O 1
ATOM 2395 N N . VAL A 1 301 ? -33.217 -8.670 -30.392 1.00 69.94 301 VAL A N 1
ATOM 2396 C CA . VAL A 1 301 ? -33.393 -7.238 -30.632 1.00 69.94 301 VAL A CA 1
ATOM 2397 C C . VAL A 1 301 ? -34.673 -6.942 -31.436 1.00 69.94 301 VAL A C 1
ATOM 2399 O O . VAL A 1 301 ? -35.099 -5.798 -31.533 1.00 69.94 301 VAL A O 1
ATOM 2402 N N . GLY A 1 302 ? -35.322 -7.967 -31.998 1.00 71.81 302 GLY A N 1
ATOM 2403 C CA . GLY A 1 302 ? -36.527 -7.811 -32.817 1.00 71.81 302 GLY A CA 1
ATOM 2404 C C . GLY A 1 302 ? -36.272 -7.253 -34.222 1.00 71.81 302 GLY A C 1
ATOM 2405 O O . GLY A 1 302 ? -37.227 -6.979 -34.935 1.00 71.81 302 GLY A O 1
ATOM 2406 N N . LEU A 1 303 ? -35.009 -7.140 -34.650 1.00 67.50 303 LEU A N 1
ATOM 2407 C CA . LEU A 1 303 ? -34.598 -6.589 -35.956 1.00 67.50 303 LEU A CA 1
ATOM 2408 C C . LEU A 1 303 ? -34.476 -7.666 -37.049 1.00 67.50 303 LEU A C 1
ATOM 2410 O O . LEU A 1 303 ? -33.735 -7.521 -38.025 1.00 67.50 303 LEU A O 1
ATOM 2414 N N . MET A 1 304 ? -35.174 -8.788 -36.882 1.00 71.69 304 MET A N 1
ATOM 2415 C CA . MET A 1 304 ? -35.190 -9.868 -37.867 1.00 71.69 304 MET A CA 1
ATOM 2416 C C . MET A 1 304 ? -35.798 -9.374 -39.185 1.00 71.69 304 MET A C 1
ATOM 2418 O O . MET A 1 304 ? -36.973 -9.028 -39.238 1.00 71.69 304 MET A O 1
ATOM 2422 N N . GLY A 1 305 ? -35.002 -9.380 -40.257 1.00 67.81 305 GLY A N 1
ATOM 2423 C CA . GLY A 1 305 ? -35.433 -8.945 -41.592 1.00 67.81 305 GLY A CA 1
ATOM 2424 C C . GLY A 1 305 ? -35.363 -7.434 -41.839 1.00 67.81 305 GLY A C 1
ATOM 2425 O O . GLY A 1 305 ? -35.677 -7.002 -42.945 1.00 67.81 305 GLY A O 1
ATOM 2426 N N . GLU A 1 306 ? -34.931 -6.644 -40.852 1.00 71.06 306 GLU A N 1
ATOM 2427 C CA . GLU A 1 306 ? -34.759 -5.188 -40.992 1.00 71.06 306 GLU A CA 1
ATOM 2428 C C . GLU A 1 306 ? -33.311 -4.776 -41.281 1.00 71.06 306 GLU A C 1
ATOM 2430 O O . GLU A 1 306 ? -33.069 -3.697 -41.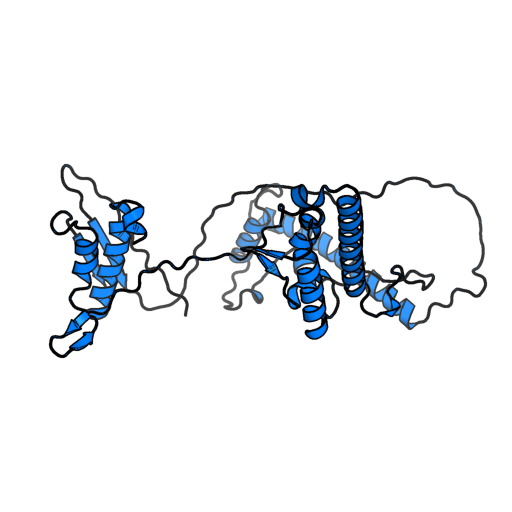822 1.00 71.06 306 GLU A O 1
ATOM 2435 N N . VAL A 1 307 ? -32.350 -5.633 -40.928 1.00 64.69 307 VAL A N 1
ATOM 2436 C CA . VAL A 1 307 ? -30.917 -5.365 -41.078 1.00 64.69 307 VAL A CA 1
ATOM 2437 C C . VAL A 1 307 ? -30.270 -6.333 -42.061 1.00 64.69 307 VAL A C 1
ATOM 2439 O O . VAL A 1 307 ? -30.459 -7.548 -41.981 1.00 64.69 307 VAL A O 1
ATOM 2442 N N . ASP A 1 308 ? -29.460 -5.780 -42.959 1.00 72.00 308 ASP A N 1
ATOM 2443 C CA . ASP A 1 308 ? -28.616 -6.551 -43.866 1.00 72.00 308 ASP A CA 1
ATOM 2444 C C . ASP A 1 308 ? -27.280 -6.848 -43.172 1.00 72.00 308 ASP A C 1
ATOM 2446 O O . ASP A 1 308 ? -26.567 -5.929 -42.758 1.00 72.00 308 ASP A O 1
ATOM 2450 N N . VAL A 1 309 ? -26.950 -8.135 -43.032 1.00 65.44 309 VAL A N 1
ATOM 2451 C CA . VAL A 1 309 ? -25.724 -8.609 -42.375 1.00 65.44 309 VAL A CA 1
ATOM 2452 C C . VAL A 1 309 ? -24.772 -9.181 -43.414 1.00 65.44 309 VAL A C 1
ATOM 2454 O O . VAL A 1 309 ? -25.034 -10.233 -43.996 1.00 65.44 309 VAL A O 1
ATOM 2457 N N . GLU A 1 310 ? -23.621 -8.540 -43.576 1.00 72.31 310 GLU A N 1
ATOM 2458 C CA . GLU A 1 310 ? -22.499 -9.078 -44.335 1.00 72.31 310 GLU A CA 1
ATOM 2459 C C . GLU A 1 310 ? -21.378 -9.465 -43.365 1.00 72.31 310 GLU A C 1
ATOM 2461 O O . GLU A 1 310 ? -20.769 -8.611 -42.716 1.00 72.31 310 GLU A O 1
ATOM 2466 N N . ALA A 1 311 ? -21.118 -10.768 -43.231 1.00 71.06 311 ALA A N 1
ATOM 2467 C CA . ALA A 1 311 ? -20.100 -11.296 -42.330 1.00 71.06 311 ALA A CA 1
ATOM 2468 C C . ALA A 1 311 ? -19.045 -12.087 -43.104 1.00 71.06 311 ALA A C 1
ATOM 2470 O O . ALA A 1 311 ? -19.360 -13.058 -43.790 1.00 71.06 311 ALA A O 1
ATOM 2471 N N . THR A 1 312 ? -17.777 -11.714 -42.945 1.00 79.00 312 THR A N 1
ATOM 2472 C CA . THR A 1 312 ? -16.648 -12.495 -43.461 1.00 79.00 312 THR A CA 1
ATOM 2473 C C . THR A 1 312 ? -15.919 -13.153 -42.299 1.00 79.00 312 THR A C 1
ATOM 2475 O O . THR A 1 312 ? -15.393 -12.480 -41.409 1.00 79.00 312 THR A O 1
ATOM 2478 N N . VAL A 1 313 ? -15.898 -14.488 -42.285 1.00 80.69 313 VAL A N 1
ATOM 2479 C CA . VAL A 1 313 ? -15.165 -15.265 -41.281 1.00 80.69 313 VAL A CA 1
ATOM 2480 C C . VAL A 1 313 ? -14.027 -15.999 -41.952 1.00 80.69 313 VAL A C 1
ATOM 2482 O O . VAL A 1 313 ? -14.212 -16.709 -42.936 1.00 80.69 313 VAL A O 1
ATOM 2485 N N . THR A 1 314 ? -12.834 -15.824 -41.400 1.00 82.31 314 THR A N 1
ATOM 2486 C CA . THR A 1 314 ? -11.629 -16.508 -41.868 1.00 82.31 314 THR A CA 1
ATOM 2487 C C . THR A 1 314 ? -11.124 -17.440 -40.774 1.00 82.31 314 THR A C 1
ATOM 2489 O O . THR A 1 314 ? -10.990 -17.014 -39.623 1.00 82.31 314 THR A O 1
ATOM 2492 N N . LEU A 1 315 ? -10.826 -18.692 -41.159 1.00 78.62 315 LEU A N 1
ATOM 2493 C CA . LEU A 1 315 ? -10.316 -19.783 -40.308 1.00 78.62 315 LEU A CA 1
ATOM 2494 C C . LEU A 1 315 ? -11.348 -20.345 -39.301 1.00 78.62 315 LEU A C 1
ATOM 2496 O O . LEU A 1 315 ? -12.473 -19.859 -39.202 1.00 78.62 315 LEU A O 1
ATOM 2500 N N . GLY A 1 316 ? -10.986 -21.425 -38.601 1.00 83.25 316 GLY A N 1
ATOM 2501 C CA . GLY A 1 316 ? -11.846 -22.113 -37.625 1.00 83.25 316 GLY A CA 1
ATOM 2502 C C . GLY A 1 316 ? -12.760 -23.195 -38.221 1.00 83.25 316 GLY A C 1
ATOM 2503 O O . GLY A 1 316 ? -12.888 -23.317 -39.434 1.00 83.25 316 GLY A O 1
ATOM 2504 N N . GLY A 1 317 ? -13.369 -24.009 -37.350 1.00 81.69 317 GLY A N 1
ATOM 2505 C CA . GLY A 1 317 ? -14.412 -24.974 -37.727 1.00 81.69 317 GLY A CA 1
ATOM 2506 C C . GLY A 1 317 ? -15.813 -24.355 -37.679 1.00 81.69 317 GLY A C 1
ATOM 2507 O O . GLY A 1 317 ? -16.001 -23.319 -37.045 1.00 81.69 317 GLY A O 1
ATOM 2508 N N . GLU A 1 318 ? -16.800 -25.007 -38.293 1.00 77.19 318 GLU A N 1
ATOM 2509 C CA . GLU A 1 318 ? -18.172 -24.490 -38.487 1.00 77.19 318 GLU A CA 1
ATOM 2510 C C . GLU A 1 318 ? -18.831 -23.973 -37.194 1.00 77.19 318 GLU A C 1
ATOM 2512 O O . GLU A 1 318 ? -19.431 -22.895 -37.162 1.00 77.19 318 GLU A O 1
ATOM 2517 N N . THR A 1 319 ? -18.650 -24.693 -36.085 1.00 77.00 319 THR A N 1
ATOM 2518 C CA . THR A 1 319 ? -19.179 -24.307 -34.767 1.00 77.00 319 THR A CA 1
ATOM 2519 C C . THR A 1 319 ? -18.466 -23.085 -34.179 1.00 77.00 319 THR A C 1
ATOM 2521 O O . THR A 1 319 ? -19.102 -22.222 -33.573 1.00 77.00 319 THR A O 1
ATOM 2524 N N . GLY A 1 320 ? -17.151 -22.969 -34.385 1.00 77.75 320 GLY A N 1
ATOM 2525 C CA . GLY A 1 320 ? -16.356 -21.817 -33.952 1.00 77.75 320 GLY A CA 1
ATOM 2526 C C . GLY A 1 320 ? -16.657 -20.562 -34.769 1.00 77.75 320 GLY A C 1
ATOM 2527 O O . GLY A 1 320 ? -16.750 -19.470 -34.208 1.00 77.75 320 GLY A O 1
ATOM 2528 N N . GLN A 1 321 ? -16.875 -20.725 -36.074 1.00 81.38 321 GLN A N 1
ATOM 2529 C CA . GLN A 1 321 ? -17.270 -19.642 -36.973 1.00 81.38 321 GLN A CA 1
ATOM 2530 C C . GLN A 1 321 ? -18.663 -19.113 -36.620 1.00 81.38 321 GLN A C 1
ATOM 2532 O O . GLN A 1 321 ? -18.827 -17.909 -36.440 1.00 81.38 321 GLN A O 1
ATOM 2537 N N . SER A 1 322 ? -19.634 -20.004 -36.406 1.00 79.69 322 SER A N 1
ATOM 2538 C CA . SER A 1 322 ? -20.997 -19.634 -35.993 1.00 79.69 322 SER A CA 1
ATOM 2539 C C . SER A 1 322 ? -21.008 -18.849 -34.676 1.00 79.69 322 SER A C 1
ATOM 2541 O O . SER A 1 322 ? -21.662 -17.810 -34.560 1.00 79.69 322 SER A O 1
ATOM 2543 N N . GLY A 1 323 ? -20.208 -19.283 -33.697 1.00 81.44 323 GLY A N 1
ATOM 2544 C CA . GLY A 1 323 ? -20.049 -18.571 -32.430 1.00 81.44 323 GLY A CA 1
ATOM 2545 C C . GLY A 1 323 ? -19.372 -17.202 -32.574 1.00 81.44 323 GLY A C 1
ATOM 2546 O O . GLY A 1 323 ? -19.750 -16.256 -31.877 1.00 81.44 323 GLY A O 1
ATOM 2547 N N . ALA A 1 324 ? -18.401 -17.074 -33.485 1.00 81.88 324 ALA A N 1
ATOM 2548 C CA . ALA A 1 324 ? -17.721 -15.813 -33.771 1.00 81.88 324 ALA A CA 1
ATOM 2549 C C . ALA A 1 324 ? -18.655 -14.801 -34.455 1.00 81.88 324 ALA A C 1
ATOM 2551 O O . ALA A 1 324 ? -18.689 -13.639 -34.048 1.00 81.88 324 ALA A O 1
ATOM 2552 N N . ILE A 1 325 ? -19.460 -15.253 -35.424 1.00 83.00 325 ILE A N 1
ATOM 2553 C CA . ILE A 1 325 ? -20.483 -14.432 -36.093 1.00 83.00 325 ILE A CA 1
ATOM 2554 C C . ILE A 1 325 ? -21.508 -13.945 -35.075 1.00 83.00 325 ILE A C 1
ATOM 2556 O O . ILE A 1 325 ? -21.806 -12.755 -35.038 1.00 83.00 325 ILE A O 1
ATOM 2560 N N . ARG A 1 326 ? -21.995 -14.829 -34.195 1.00 83.06 326 ARG A N 1
ATOM 2561 C CA . ARG A 1 326 ? -22.926 -14.447 -33.128 1.00 83.06 326 ARG A CA 1
ATOM 2562 C C . ARG A 1 326 ? -22.365 -13.329 -32.255 1.00 83.06 326 ARG A C 1
ATOM 2564 O O . ARG A 1 326 ? -23.047 -12.338 -32.031 1.00 83.06 326 ARG A O 1
ATOM 2571 N N . LEU A 1 327 ? -21.134 -13.482 -31.756 1.00 81.94 327 LEU A N 1
ATOM 2572 C CA . LEU A 1 327 ? -20.512 -12.475 -30.890 1.00 81.94 327 LEU A CA 1
ATOM 2573 C C . LEU A 1 327 ? -20.323 -11.141 -31.622 1.00 81.94 327 LEU A C 1
ATOM 2575 O O . LEU A 1 327 ? -20.545 -10.085 -31.030 1.00 81.94 327 LEU A O 1
ATOM 2579 N N . ALA A 1 328 ? -19.916 -11.192 -32.893 1.00 75.62 328 ALA A N 1
ATOM 2580 C CA . ALA A 1 328 ? -19.769 -10.007 -33.726 1.00 75.62 328 ALA A CA 1
ATOM 2581 C C . ALA A 1 328 ? -21.115 -9.299 -33.930 1.00 75.62 328 ALA A C 1
ATOM 2583 O O . ALA A 1 328 ? -21.196 -8.095 -33.702 1.00 75.62 328 ALA A O 1
ATOM 2584 N N . LEU A 1 329 ? -22.176 -10.047 -34.245 1.00 76.62 329 LEU A N 1
ATOM 2585 C CA . LEU A 1 329 ? -23.531 -9.515 -34.374 1.00 76.62 329 LEU A CA 1
ATOM 2586 C C . LEU A 1 329 ? -24.038 -8.908 -33.070 1.00 76.62 329 LEU A C 1
ATOM 2588 O O . LEU A 1 329 ? -24.479 -7.767 -33.077 1.00 76.62 329 LEU A O 1
ATOM 2592 N N . SER A 1 330 ? -23.915 -9.606 -31.939 1.00 77.62 330 SER A N 1
ATOM 2593 C CA . SER A 1 330 ? -24.319 -9.067 -30.635 1.00 77.62 330 SER A CA 1
ATOM 2594 C C . SER A 1 330 ? -23.604 -7.753 -30.315 1.00 77.62 330 SER A C 1
ATOM 2596 O O . SER A 1 330 ? -24.246 -6.800 -29.897 1.00 77.62 330 SER A O 1
ATOM 2598 N N . ARG A 1 331 ? -22.287 -7.663 -30.553 1.00 75.06 331 ARG A N 1
ATOM 2599 C CA . ARG A 1 331 ? -21.518 -6.427 -30.323 1.00 75.06 331 ARG A CA 1
ATOM 2600 C C . ARG A 1 331 ? -21.905 -5.306 -31.288 1.00 75.06 331 ARG A C 1
ATOM 2602 O O . ARG A 1 331 ? -21.893 -4.146 -30.891 1.00 75.06 331 ARG A O 1
ATOM 2609 N N . ALA A 1 332 ? -22.227 -5.641 -32.534 1.00 67.50 332 ALA A N 1
ATOM 2610 C CA . ALA A 1 332 ? -22.592 -4.666 -33.551 1.00 67.50 332 ALA A CA 1
ATOM 2611 C C . ALA A 1 332 ? -24.015 -4.125 -33.353 1.00 67.50 332 ALA A C 1
ATOM 2613 O O . ALA A 1 332 ? -24.235 -2.930 -33.508 1.00 67.50 332 ALA A O 1
ATOM 2614 N N . LEU A 1 333 ? -24.958 -4.973 -32.936 1.00 69.06 333 LEU A N 1
ATOM 2615 C CA . LEU A 1 333 ? -26.336 -4.573 -32.649 1.00 69.06 333 LEU A CA 1
ATOM 2616 C C . LEU A 1 333 ? -26.439 -3.661 -31.423 1.00 69.06 333 LEU A C 1
ATOM 2618 O O . LEU A 1 333 ? -27.338 -2.832 -31.380 1.00 69.06 333 LEU A O 1
ATOM 2622 N N . VAL A 1 334 ? -25.490 -3.717 -30.477 1.00 67.12 334 VAL A N 1
ATOM 2623 C CA . VAL A 1 334 ? -25.462 -2.803 -29.317 1.00 67.12 334 VAL A CA 1
ATOM 2624 C C . VAL A 1 334 ? -25.534 -1.333 -29.744 1.00 67.12 334 VAL A C 1
ATOM 2626 O O . VAL A 1 334 ? -26.157 -0.548 -29.043 1.00 67.12 334 VAL A O 1
ATOM 2629 N N . SER A 1 335 ? -24.975 -0.923 -30.889 1.00 66.12 335 SER A N 1
ATOM 2630 C CA . SER A 1 335 ? -25.050 0.484 -31.321 1.00 66.12 335 SER A CA 1
ATOM 2631 C C . SER A 1 335 ? -26.437 0.920 -31.816 1.00 66.12 335 SER A C 1
ATOM 2633 O O . SER A 1 335 ? -26.737 2.112 -31.754 1.00 66.12 335 SER A O 1
ATOM 2635 N N . PHE A 1 336 ? -27.278 -0.015 -32.263 1.00 62.03 336 PHE A N 1
ATOM 2636 C CA . PHE A 1 336 ? -28.598 0.242 -32.855 1.00 62.03 336 PHE A CA 1
ATOM 2637 C C . PHE A 1 336 ? -29.746 0.184 -31.840 1.00 62.03 336 PHE A C 1
ATOM 2639 O O . PHE A 1 336 ? -30.897 0.413 -32.194 1.00 62.03 336 PHE A O 1
ATOM 2646 N N . VAL A 1 337 ? -29.432 -0.137 -30.586 1.00 63.78 337 VAL A N 1
ATOM 2647 C CA . VAL A 1 337 ? -30.398 -0.559 -29.569 1.00 63.78 337 VAL A CA 1
ATOM 2648 C C . VAL A 1 337 ? -30.348 0.368 -28.358 1.00 63.78 337 VAL A C 1
ATOM 2650 O O . VAL A 1 337 ? -29.273 0.871 -28.023 1.00 63.78 337 VAL A O 1
ATOM 2653 N N . ASP A 1 338 ? -31.486 0.593 -27.701 1.00 70.00 338 ASP A N 1
ATOM 2654 C CA . ASP A 1 338 ? -31.609 1.444 -26.509 1.00 70.00 338 ASP A CA 1
ATOM 2655 C C . ASP A 1 338 ? -30.896 0.857 -25.279 1.00 70.00 338 ASP A C 1
ATOM 2657 O O . ASP A 1 338 ? -30.717 -0.357 -25.168 1.00 70.00 338 ASP A O 1
ATOM 2661 N N . ALA A 1 339 ? -30.502 1.719 -24.330 1.00 66.75 339 ALA A N 1
ATOM 2662 C CA . ALA A 1 339 ? -29.723 1.341 -23.142 1.00 66.75 339 ALA A CA 1
ATOM 2663 C C . ALA A 1 339 ? -30.350 0.180 -22.346 1.00 66.75 339 ALA A C 1
ATOM 2665 O O . ALA A 1 339 ? -29.653 -0.774 -22.015 1.00 66.75 339 ALA A O 1
ATOM 2666 N N . ASP A 1 340 ? -31.671 0.189 -22.170 1.00 68.25 340 ASP A N 1
ATOM 2667 C CA . ASP A 1 340 ? -32.404 -0.848 -21.432 1.00 68.25 340 ASP A CA 1
ATOM 2668 C C . ASP A 1 340 ? -32.362 -2.230 -22.100 1.00 68.25 340 ASP A C 1
ATOM 2670 O O . ASP A 1 340 ? -32.535 -3.246 -21.435 1.00 68.25 340 ASP A O 1
ATOM 2674 N N . THR A 1 341 ? -32.160 -2.289 -23.419 1.00 66.69 341 THR A N 1
ATOM 2675 C CA . THR A 1 341 ? -32.062 -3.555 -24.167 1.00 66.69 341 THR A CA 1
ATOM 2676 C C . THR A 1 341 ? -30.601 -3.992 -24.337 1.00 66.69 341 THR A C 1
ATOM 2678 O O . THR A 1 341 ? -30.340 -5.149 -24.637 1.00 66.69 341 THR A O 1
ATOM 2681 N N . ARG A 1 342 ? -29.631 -3.095 -24.096 1.00 61.16 342 ARG A N 1
ATOM 2682 C CA . ARG A 1 342 ? -28.199 -3.441 -23.990 1.00 61.16 342 ARG A CA 1
ATOM 2683 C C . ARG A 1 342 ? -27.851 -4.105 -22.659 1.00 61.16 342 ARG A C 1
ATOM 2685 O O . ARG A 1 342 ? -26.851 -4.812 -22.590 1.00 61.16 342 ARG A O 1
ATOM 2692 N N . GLU A 1 343 ? -28.621 -3.805 -21.616 1.00 61.53 343 GLU A N 1
ATOM 2693 C CA . GLU A 1 343 ? -28.414 -4.306 -20.252 1.00 61.53 343 GLU A CA 1
ATOM 2694 C C . GLU A 1 343 ? -29.207 -5.587 -19.929 1.00 61.53 343 GLU A C 1
ATOM 2696 O O . GLU A 1 343 ? -29.003 -6.146 -18.854 1.00 61.53 343 GLU A O 1
ATOM 2701 N N . ARG A 1 344 ? -30.088 -6.033 -20.837 1.00 57.44 344 ARG A N 1
ATOM 2702 C CA . ARG A 1 344 ? -30.876 -7.281 -20.762 1.00 57.44 344 ARG A CA 1
ATOM 2703 C C . ARG A 1 344 ? -30.256 -8.407 -21.590 1.00 57.44 344 ARG A C 1
ATOM 2705 O O . ARG A 1 344 ? -30.696 -9.566 -21.419 1.00 57.44 344 ARG A O 1
#

Organism: Pomacea canaliculata (NCBI:txid400727)

pLDDT: mean 72.94, std 22.94, range [23.16, 96.62]

Sequence (344 aa):
MRRGDGNSVCTRSVDAGKQGLVCTVHTGSSLDKTNSDLNTTKQSNTAEPNQVPDNLISNASLGKQPTKAQKISRAMQAYMERAKAHEDKMKEEIADYELASVILLTLWGKIQTCLNKRTSMQRAIEYLLPSGLTHIGARPILKHPYEVFPKRKAAEFGQDGRPFHSLFFTGKPNFYSLLHDAAWKIEDLKKEQMNLEKKGRLHEEADKKINLNGSDWISAISLKDMMLEPVGEHEHKHFVLLMERLADLPLSYKEEEFIMKYRRNLMTQSLSGDIPKPLVDDKGRQYIKAEEQVMTPLQFVGLMGEVDVEATVTLGGETGQSGAIRLALSRALVSFVDADTRER

Foldseek 3Di:
DDDDPFPFDWDWDDDPDATATETETEDDPDDDDDDDDDDDDDDDDDDDDDDDDDDDDDDDDDDDDDDPQQPDDPVLVVVQVVLVVVVVVLVVQQVVLVVVLCVLCVVVVHDPPPPPSPVSSVVSCCVVPPDPDPDPVVGDDRDRPPVVDQDDDHRQDDSSRDGPAPCVVVVQRQLVVLVVVLVVLLVVLVVVLVVCVVVVNLVVQQVPADDCPQKDFADQVRVCSVRVDRADPVSVVVVVVSLVSLRPRGNSVVCVVVSVVRIDGHPDDPPLDDDDDFDADPVRDTDDDQVCLLVVLCVLQVCVPRYHYHYDYDDDDPSVRSNSNSVSSNVSCCVVHDPVSNSD